Protein AF-A0A6I9ND45-F1 (afdb_monomer_lite)

Radius of gyration: 37.8 Å; chains: 1; bounding box: 108×80×103 Å

Organism: NCBI:txid8208

Structure (mmCIF, N/CA/C/O backbone):
data_AF-A0A6I9ND45-F1
#
_entry.id   AF-A0A6I9ND45-F1
#
loop_
_atom_site.group_PDB
_atom_site.id
_atom_site.type_symbol
_atom_site.label_atom_id
_atom_site.label_alt_id
_atom_site.label_comp_id
_atom_site.label_asym_id
_atom_site.label_entity_id
_atom_site.label_seq_id
_atom_site.pdbx_PDB_ins_code
_atom_site.Cartn_x
_atom_site.Cartn_y
_atom_site.Cartn_z
_atom_site.occupancy
_atom_site.B_iso_or_equiv
_atom_site.auth_seq_id
_atom_site.auth_comp_id
_atom_site.auth_asym_id
_atom_site.auth_atom_id
_atom_site.pdbx_PDB_model_num
ATOM 1 N N . PRO A 1 1 ? -70.255 -5.479 5.289 1.00 41.38 1 PRO A N 1
ATOM 2 C CA . PRO A 1 1 ? -69.367 -6.666 5.191 1.00 41.38 1 PRO A CA 1
ATOM 3 C C . PRO A 1 1 ? -67.889 -6.217 5.222 1.00 41.38 1 PRO A C 1
ATOM 5 O O . PRO A 1 1 ? -67.428 -5.642 4.249 1.00 41.38 1 PRO A O 1
ATOM 8 N N . ALA A 1 2 ? -67.182 -6.191 6.359 1.00 35.69 2 ALA A N 1
ATOM 9 C CA . ALA A 1 2 ? -66.792 -7.308 7.241 1.00 35.69 2 ALA A CA 1
ATOM 10 C C . ALA A 1 2 ? -65.892 -8.358 6.541 1.00 35.69 2 ALA A C 1
ATOM 12 O O . ALA A 1 2 ? -66.258 -8.776 5.450 1.00 35.69 2 ALA A O 1
ATOM 13 N N . ALA A 1 3 ? -64.789 -8.878 7.106 1.00 39.00 3 ALA A N 1
ATOM 14 C CA . ALA A 1 3 ? -63.914 -8.478 8.233 1.00 39.00 3 ALA A CA 1
ATOM 15 C C . ALA A 1 3 ? -62.664 -9.420 8.273 1.00 39.00 3 ALA A C 1
ATOM 17 O O . ALA A 1 3 ? -62.684 -10.432 7.584 1.00 39.00 3 ALA A O 1
ATOM 18 N N . LEU A 1 4 ? -61.683 -9.161 9.168 1.00 39.66 4 LEU A N 1
ATOM 19 C CA . LEU A 1 4 ? -60.651 -10.110 9.697 1.00 39.66 4 LEU A CA 1
ATOM 20 C C . LEU A 1 4 ? -59.492 -10.507 8.730 1.00 39.66 4 LEU A C 1
ATOM 22 O O . LEU A 1 4 ? -59.732 -10.849 7.585 1.00 39.66 4 LEU A O 1
ATOM 26 N N . ARG A 1 5 ? -58.196 -10.290 9.048 1.00 39.66 5 ARG A N 1
ATOM 27 C CA . ARG A 1 5 ? -57.259 -10.838 10.085 1.00 39.66 5 ARG A CA 1
ATOM 28 C C . ARG A 1 5 ? -56.564 -12.158 9.678 1.00 39.66 5 ARG A C 1
ATOM 30 O O . ARG A 1 5 ? -57.239 -13.154 9.467 1.00 39.66 5 ARG A O 1
ATOM 37 N N . GLY A 1 6 ? -55.225 -12.190 9.760 1.00 31.75 6 GLY A N 1
ATOM 38 C CA . GLY A 1 6 ? -54.415 -13.423 9.762 1.00 31.75 6 GLY A CA 1
ATOM 39 C C . GLY A 1 6 ? -52.896 -13.165 9.779 1.00 31.75 6 GLY A C 1
ATOM 40 O O . GLY A 1 6 ? -52.363 -12.630 8.817 1.00 31.75 6 GLY A O 1
ATOM 41 N N . ARG A 1 7 ? -52.208 -13.528 10.873 1.00 40.47 7 ARG A N 1
ATOM 42 C CA . ARG A 1 7 ? -50.735 -13.710 10.941 1.00 40.47 7 ARG A CA 1
ATOM 43 C C . ARG A 1 7 ? -50.405 -15.196 10.691 1.00 40.47 7 ARG A C 1
ATOM 45 O O . ARG A 1 7 ? -51.310 -15.999 10.900 1.00 40.47 7 ARG A O 1
ATOM 52 N N . SER A 1 8 ? -49.150 -15.532 10.345 1.00 33.44 8 SER A N 1
ATOM 53 C CA . SER A 1 8 ? -48.321 -16.589 10.992 1.00 33.44 8 SER A CA 1
ATOM 54 C C . SER A 1 8 ? -47.061 -16.985 10.187 1.00 33.44 8 SER A C 1
ATOM 56 O O . SER A 1 8 ? -47.133 -17.182 8.981 1.00 33.44 8 SER A O 1
ATOM 58 N N . GLU A 1 9 ? -45.953 -17.185 10.908 1.00 30.38 9 GLU A N 1
ATOM 59 C CA . GLU A 1 9 ? -44.722 -17.952 10.586 1.00 30.38 9 GLU A CA 1
ATOM 60 C C . GLU A 1 9 ? -44.563 -19.073 11.655 1.00 30.38 9 GLU A C 1
ATOM 62 O O . GLU A 1 9 ? -45.301 -19.010 12.649 1.00 30.38 9 GLU A O 1
ATOM 67 N N . PRO A 1 10 ? -43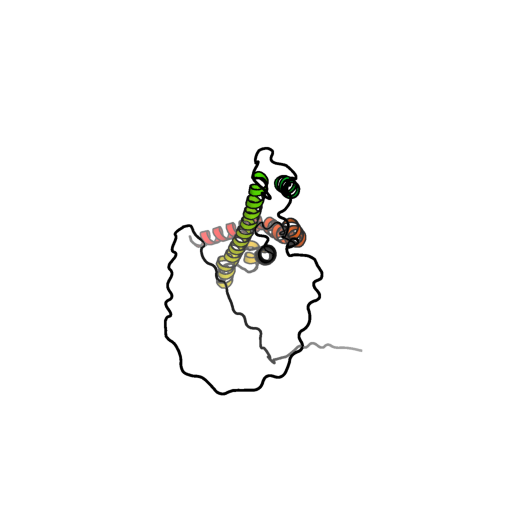.542 -19.971 11.627 1.00 60.84 10 PRO A N 1
ATOM 68 C CA . PRO A 1 10 ? -42.874 -20.694 10.526 1.00 60.84 10 PRO A CA 1
ATOM 69 C C . PRO A 1 10 ? -43.255 -22.208 10.675 1.00 60.84 10 PRO A C 1
ATOM 71 O O . PRO A 1 10 ? -44.469 -22.420 10.616 1.00 60.84 10 PRO A O 1
ATOM 74 N N . PRO A 1 11 ? -42.426 -23.258 10.979 1.00 43.53 11 PRO A N 1
ATOM 75 C CA . PRO A 1 11 ? -41.004 -23.649 10.734 1.00 43.53 11 PRO A CA 1
ATOM 76 C C . PRO A 1 11 ? -40.888 -24.698 9.570 1.00 43.53 11 PRO A C 1
ATOM 78 O O . PRO A 1 11 ? -41.880 -24.915 8.881 1.00 43.53 11 PRO A O 1
ATOM 81 N N . GLY A 1 12 ? -39.780 -25.400 9.248 1.00 29.59 12 GLY A N 1
ATOM 82 C CA . GLY A 1 12 ? -38.385 -25.428 9.741 1.00 29.59 12 GLY A CA 1
ATOM 83 C C . GLY A 1 12 ? -37.522 -26.567 9.126 1.00 29.59 12 GLY A C 1
ATOM 84 O O . GLY A 1 12 ? -38.007 -27.319 8.290 1.00 29.59 12 GLY A O 1
ATOM 85 N N . GLU A 1 13 ? -36.263 -26.653 9.587 1.00 33.06 13 GLU A N 1
ATOM 86 C CA . GLU A 1 13 ? -35.252 -27.749 9.547 1.00 33.06 13 GLU A CA 1
ATOM 87 C C . GLU A 1 13 ? -34.809 -28.481 8.241 1.00 33.06 13 GLU A C 1
ATOM 89 O O . GLU A 1 13 ? -35.540 -29.216 7.589 1.00 33.06 13 GLU A O 1
ATOM 94 N N . GLU A 1 14 ? -33.496 -28.336 7.990 1.00 30.59 14 GLU A N 1
ATOM 95 C CA . GLU A 1 14 ? -32.490 -29.330 7.555 1.00 30.59 14 GLU A CA 1
ATOM 96 C C . GLU A 1 14 ? -32.657 -30.202 6.285 1.00 30.59 14 GLU A C 1
ATOM 98 O O . GLU A 1 14 ? -33.367 -31.205 6.272 1.00 30.59 14 GLU A O 1
ATOM 103 N N . ARG A 1 15 ? -31.710 -30.034 5.337 1.00 31.14 15 ARG A N 1
ATOM 104 C CA . ARG A 1 15 ? -30.680 -31.081 5.139 1.00 31.14 15 ARG A CA 1
ATOM 105 C C . ARG A 1 15 ? -29.354 -30.573 4.558 1.00 31.14 15 ARG A C 1
ATOM 107 O O . ARG A 1 15 ? -29.305 -29.792 3.615 1.00 31.14 15 ARG A O 1
ATOM 114 N N . GLN A 1 16 ? -28.280 -31.102 5.127 1.00 32.56 16 GLN A N 1
ATOM 115 C CA . GLN A 1 16 ? -26.869 -30.855 4.840 1.00 32.56 16 GLN A CA 1
ATOM 116 C C . GLN A 1 16 ? -26.351 -31.718 3.667 1.00 32.56 16 GLN A C 1
ATOM 118 O O . GLN A 1 16 ? -26.577 -32.927 3.658 1.00 32.56 16 GLN A O 1
ATOM 123 N N . VAL A 1 17 ? -25.589 -31.128 2.735 1.00 31.61 17 VAL A N 1
ATOM 124 C CA . VAL A 1 17 ? -24.594 -31.824 1.889 1.00 31.61 17 VAL A CA 1
ATOM 125 C C . VAL A 1 17 ? -23.388 -30.898 1.724 1.00 31.61 17 VAL A C 1
ATOM 127 O O . VAL A 1 17 ? -23.549 -29.739 1.355 1.00 31.61 17 VAL A O 1
ATOM 130 N N . GLY A 1 18 ? -22.189 -31.403 2.015 1.00 29.56 18 GLY A N 1
ATOM 131 C CA . GLY A 1 18 ? -20.919 -30.706 1.791 1.00 29.56 18 GLY A CA 1
ATOM 132 C C . GLY A 1 18 ? -19.961 -31.538 0.935 1.00 29.56 18 GLY A C 1
ATOM 133 O O . GLY A 1 18 ? -20.392 -32.488 0.286 1.00 29.56 18 GLY A O 1
ATOM 134 N N . LEU A 1 19 ? -18.663 -31.220 1.043 1.00 30.73 19 LEU A N 1
ATOM 135 C CA . LEU A 1 19 ? -17.523 -31.719 0.247 1.00 30.73 19 LEU A CA 1
ATOM 136 C C . LEU A 1 19 ? -17.398 -31.034 -1.134 1.00 30.73 19 LEU A C 1
ATOM 138 O O . LEU A 1 19 ? -18.320 -31.074 -1.935 1.00 30.73 19 LEU A O 1
ATOM 142 N N . GLY A 1 20 ? -16.271 -30.416 -1.497 1.00 26.19 20 GLY A N 1
ATOM 143 C CA . GLY A 1 20 ? -15.062 -30.129 -0.718 1.00 26.19 20 GLY A CA 1
ATOM 144 C C . GLY A 1 20 ? -13.878 -29.817 -1.638 1.00 26.19 20 GLY A C 1
ATOM 145 O O . GLY A 1 20 ? -13.639 -30.558 -2.586 1.00 26.19 20 GLY A O 1
ATOM 146 N N . VAL A 1 21 ? -13.119 -28.756 -1.351 1.00 33.12 21 VAL A N 1
ATOM 147 C CA . VAL A 1 21 ? -11.831 -28.470 -2.007 1.00 33.12 21 VAL A CA 1
ATOM 148 C C . VAL A 1 21 ? -10.787 -28.246 -0.916 1.00 33.12 21 VAL A C 1
ATOM 150 O O . VAL A 1 21 ? -11.033 -27.532 0.056 1.00 33.12 21 VAL A O 1
ATOM 153 N N . ALA A 1 22 ? -9.658 -28.941 -1.030 1.00 30.39 22 ALA A N 1
ATOM 154 C CA . ALA A 1 22 ? -8.663 -29.028 0.029 1.00 30.39 22 ALA A CA 1
ATOM 155 C C . ALA A 1 22 ? -7.789 -27.768 0.115 1.00 30.39 22 ALA A C 1
ATOM 157 O O . ALA A 1 22 ? -7.272 -27.290 -0.891 1.00 30.39 22 ALA A O 1
ATOM 158 N N . ARG A 1 23 ? -7.553 -27.292 1.342 1.00 41.44 23 ARG A N 1
ATOM 159 C CA . ARG A 1 23 ? -6.466 -26.357 1.667 1.00 41.44 23 ARG A CA 1
ATOM 160 C C . ARG A 1 23 ? -5.201 -27.170 1.944 1.00 41.44 23 ARG A C 1
ATOM 162 O O . ARG A 1 23 ? -5.234 -27.981 2.867 1.00 41.44 23 ARG A O 1
ATOM 169 N N . SER A 1 24 ? -4.100 -26.938 1.227 1.00 32.09 24 SER A N 1
ATOM 170 C CA . SER A 1 24 ? -2.755 -27.262 1.733 1.00 32.09 24 SER A CA 1
ATOM 171 C C . SER A 1 24 ? -1.626 -26.638 0.906 1.00 32.09 24 SER A C 1
ATOM 173 O O . SER A 1 24 ? -1.514 -26.922 -0.283 1.00 32.09 24 SER A O 1
ATOM 175 N N . GLY A 1 25 ? -0.732 -25.922 1.595 1.00 29.38 25 GLY A N 1
ATOM 176 C CA . GLY A 1 25 ? 0.670 -25.749 1.205 1.00 29.38 25 GLY A CA 1
ATOM 177 C C . GLY A 1 25 ? 1.018 -24.515 0.356 1.00 29.38 25 GLY A C 1
ATOM 178 O O . GLY A 1 25 ? 0.288 -24.183 -0.562 1.00 29.38 25 GLY A O 1
ATOM 179 N N . GLN A 1 26 ? 2.138 -23.818 0.591 1.00 32.56 26 GLN A N 1
ATOM 180 C CA . GLN A 1 26 ? 3.080 -23.869 1.725 1.00 32.56 26 GLN A CA 1
ATOM 181 C C . GLN A 1 26 ? 3.725 -22.483 1.913 1.00 32.56 26 GLN A C 1
ATOM 183 O O . GLN A 1 26 ? 4.438 -22.028 1.025 1.00 32.56 26 GLN A O 1
ATOM 188 N N . HIS A 1 27 ? 3.592 -21.856 3.086 1.00 34.94 27 HIS A N 1
ATOM 189 C CA . HIS A 1 27 ? 4.474 -20.737 3.443 1.00 34.94 27 HIS A CA 1
ATOM 190 C C . HIS A 1 27 ? 5.864 -21.293 3.768 1.00 34.94 27 HIS A C 1
ATOM 192 O O . HIS A 1 27 ? 6.034 -21.985 4.776 1.00 34.94 27 HIS A O 1
ATOM 198 N N . ARG A 1 28 ? 6.858 -21.036 2.908 1.00 39.66 28 ARG A N 1
ATOM 199 C CA . ARG A 1 28 ? 8.261 -21.365 3.196 1.00 39.66 28 ARG A CA 1
ATOM 200 C C . ARG A 1 28 ? 9.247 -20.528 2.377 1.00 39.66 28 ARG A C 1
ATOM 202 O O . ARG A 1 28 ? 9.755 -20.977 1.356 1.00 39.66 28 ARG A O 1
ATOM 209 N N . TRP A 1 29 ? 9.655 -19.391 2.931 1.00 33.34 29 TRP A N 1
ATOM 210 C CA . TRP A 1 29 ? 11.065 -19.017 2.857 1.00 33.34 29 TRP A CA 1
ATOM 211 C C . TRP A 1 29 ? 11.535 -18.394 4.170 1.00 33.34 29 TRP A C 1
ATOM 213 O O . TRP A 1 29 ? 10.763 -17.774 4.896 1.00 33.34 29 TRP A O 1
ATOM 223 N N . SER A 1 30 ? 12.806 -18.602 4.497 1.00 37.44 30 SER A N 1
ATOM 224 C CA . SER A 1 30 ? 13.456 -18.019 5.667 1.00 37.44 30 SER A CA 1
ATOM 225 C C . SER A 1 30 ? 14.834 -17.513 5.264 1.00 37.44 30 SER A C 1
ATOM 227 O O . SER A 1 30 ? 15.587 -18.235 4.619 1.00 37.44 30 SER A O 1
ATOM 229 N N . THR A 1 31 ? 15.144 -16.288 5.683 1.00 33.31 31 THR A N 1
ATOM 230 C CA . THR A 1 31 ? 16.500 -15.768 5.915 1.00 33.31 31 THR A CA 1
ATOM 231 C C . THR A 1 31 ? 17.529 -15.990 4.796 1.00 33.31 31 THR A C 1
ATOM 233 O O . THR A 1 31 ? 18.294 -16.952 4.815 1.00 33.31 31 THR A O 1
ATOM 236 N N . ILE A 1 32 ? 17.657 -15.022 3.883 1.00 31.62 32 ILE A N 1
ATOM 237 C CA . ILE A 1 32 ? 18.880 -14.879 3.078 1.00 31.62 32 ILE A CA 1
ATOM 238 C C . ILE A 1 32 ? 19.872 -14.012 3.856 1.00 31.62 32 ILE A C 1
ATOM 240 O O . ILE A 1 32 ? 19.584 -12.869 4.205 1.00 31.62 32 ILE A O 1
ATOM 244 N N . SER A 1 33 ? 21.063 -14.545 4.122 1.00 33.16 33 SER A N 1
ATOM 245 C CA . SER A 1 33 ? 22.201 -13.764 4.608 1.00 33.16 33 SER A CA 1
ATOM 246 C C . SER A 1 33 ? 23.522 -14.294 4.050 1.00 33.16 33 SER A C 1
ATOM 248 O O . SER A 1 33 ? 23.856 -15.462 4.206 1.00 33.16 33 SER A O 1
ATOM 250 N N . SER A 1 34 ? 24.268 -13.369 3.442 1.00 33.62 34 SER A N 1
ATOM 251 C CA . SER A 1 34 ? 25.735 -13.296 3.351 1.00 33.62 34 SER A CA 1
ATOM 252 C C . SER A 1 34 ? 26.580 -14.481 2.826 1.00 33.62 34 SER A C 1
ATOM 254 O O . SER A 1 34 ? 26.897 -15.407 3.562 1.00 33.62 34 SER A O 1
ATOM 256 N N . LEU A 1 35 ? 27.142 -14.263 1.625 1.00 31.45 35 LEU A N 1
ATOM 257 C CA . LEU A 1 35 ? 28.580 -14.358 1.274 1.00 31.45 35 LEU A CA 1
ATOM 258 C C . LEU A 1 35 ? 29.376 -15.670 1.525 1.00 31.45 35 LEU A C 1
ATOM 260 O O . LEU A 1 35 ? 29.730 -15.964 2.663 1.00 31.45 35 LEU A O 1
ATOM 264 N N . SER A 1 36 ? 29.923 -16.279 0.455 1.00 30.47 36 SER A N 1
ATOM 265 C CA . SER A 1 36 ? 31.389 -16.338 0.159 1.00 30.47 36 SER A CA 1
ATOM 266 C C . SER A 1 36 ? 31.862 -17.555 -0.667 1.00 30.47 36 SER A C 1
ATOM 268 O O . SER A 1 36 ? 31.347 -18.660 -0.562 1.00 30.47 36 SER A O 1
ATOM 270 N N . VAL A 1 37 ? 32.910 -17.294 -1.456 1.00 37.00 37 VAL A N 1
ATOM 271 C CA . VAL A 1 37 ? 33.841 -18.195 -2.178 1.00 37.00 37 VAL A CA 1
ATOM 272 C C . VAL A 1 37 ? 34.313 -19.446 -1.413 1.00 37.00 37 VAL A C 1
ATOM 274 O O . VAL A 1 37 ? 34.700 -19.315 -0.257 1.00 37.00 37 VAL A O 1
ATOM 277 N N . ASP A 1 38 ? 34.454 -20.595 -2.099 1.00 31.31 38 ASP A N 1
ATOM 278 C CA . ASP A 1 38 ? 35.760 -21.136 -2.559 1.00 31.31 38 ASP A CA 1
ATOM 279 C C . ASP A 1 38 ? 35.591 -22.343 -3.533 1.00 31.31 38 ASP A C 1
ATOM 281 O O . ASP A 1 38 ? 34.487 -22.779 -3.856 1.00 31.31 38 ASP A O 1
ATOM 285 N N . SER A 1 39 ? 36.721 -22.812 -4.055 1.00 38.25 39 SER A N 1
ATOM 286 C CA . SER A 1 39 ? 37.005 -23.723 -5.160 1.00 38.25 39 SER A CA 1
ATOM 287 C C . SER A 1 39 ? 36.925 -25.211 -4.786 1.00 38.25 39 SER A C 1
ATOM 289 O O . SER A 1 39 ? 37.112 -25.585 -3.632 1.00 38.25 39 SER A O 1
ATOM 291 N N . GLY A 1 40 ? 36.792 -26.098 -5.782 1.00 30.89 40 GLY A N 1
ATOM 292 C CA . GLY A 1 40 ? 36.960 -27.540 -5.548 1.00 30.89 40 GLY A CA 1
ATOM 293 C C . GLY A 1 40 ? 36.644 -28.443 -6.739 1.00 30.89 40 GLY A C 1
ATOM 294 O O . GLY A 1 40 ? 35.602 -29.091 -6.761 1.00 30.89 40 GLY A O 1
ATOM 295 N N . VAL A 1 41 ? 37.551 -28.541 -7.717 1.00 39.88 41 VAL A N 1
ATOM 296 C CA . VAL A 1 41 ? 37.498 -29.631 -8.709 1.00 39.88 41 VAL A CA 1
ATOM 297 C C . VAL A 1 41 ? 37.993 -30.918 -8.053 1.00 39.88 41 VAL A C 1
ATOM 299 O O . VAL A 1 41 ? 39.159 -31.013 -7.675 1.00 39.88 41 VAL A O 1
ATOM 302 N N . VAL A 1 42 ? 37.123 -31.924 -7.985 1.00 37.00 42 VAL A N 1
ATOM 303 C CA . VAL A 1 42 ? 37.496 -33.318 -7.723 1.00 37.00 42 VAL A CA 1
ATOM 304 C C . VAL A 1 42 ? 37.019 -34.178 -8.885 1.00 37.00 42 VAL A C 1
ATOM 306 O O . VAL A 1 42 ? 35.846 -34.160 -9.246 1.00 37.00 42 VAL A O 1
ATOM 309 N N . GLY A 1 43 ? 37.948 -34.901 -9.502 1.00 32.34 43 GLY A N 1
ATOM 310 C CA . GLY A 1 43 ? 37.647 -35.881 -10.536 1.00 32.34 43 GLY A CA 1
ATOM 311 C C . GLY A 1 43 ? 37.911 -37.283 -10.013 1.00 32.34 43 GLY A C 1
ATOM 312 O O . GLY A 1 43 ? 38.986 -37.529 -9.475 1.00 32.34 43 GLY A O 1
ATOM 313 N N . LEU A 1 44 ? 36.956 -38.186 -10.215 1.00 29.77 44 LEU A N 1
ATOM 314 C CA . LEU A 1 44 ? 37.143 -39.634 -10.237 1.00 29.77 44 LEU A CA 1
ATOM 315 C C . LEU A 1 44 ? 36.088 -40.221 -11.179 1.00 29.77 44 LEU A C 1
ATOM 317 O O . LEU A 1 44 ? 34.917 -39.874 -11.064 1.00 29.77 44 LEU A O 1
ATOM 321 N N . SER A 1 45 ? 36.515 -41.103 -12.079 1.00 32.44 45 SER A N 1
ATOM 322 C CA . SER A 1 45 ? 35.847 -42.383 -12.335 1.00 32.44 45 SER A CA 1
ATOM 323 C C . SER A 1 45 ? 36.777 -43.273 -13.152 1.00 32.44 45 SER A C 1
ATOM 325 O O . SER A 1 45 ? 37.437 -42.820 -14.088 1.00 32.44 45 SER A O 1
ATOM 327 N N . ASP A 1 46 ? 36.842 -44.525 -12.729 1.00 32.56 46 ASP A N 1
ATOM 328 C CA . ASP A 1 46 ? 37.733 -45.585 -13.182 1.00 32.56 46 ASP A CA 1
ATOM 329 C C . ASP A 1 46 ? 36.857 -46.709 -13.732 1.00 32.56 46 ASP A C 1
ATOM 331 O O . ASP A 1 46 ? 36.013 -47.208 -12.994 1.00 32.56 46 ASP A O 1
ATOM 335 N N . GLU A 1 47 ? 37.028 -47.084 -15.002 1.00 32.69 47 GLU A N 1
ATOM 336 C CA . GLU A 1 47 ? 36.445 -48.307 -15.564 1.00 32.69 47 GLU A CA 1
ATOM 337 C C . GLU A 1 47 ? 37.424 -48.932 -16.571 1.00 32.69 47 GLU A C 1
ATOM 339 O O . GLU A 1 47 ? 37.737 -48.365 -17.622 1.00 32.69 47 GLU A O 1
ATOM 344 N N . ARG A 1 48 ? 37.911 -50.130 -16.234 1.00 36.09 48 ARG A N 1
ATOM 345 C CA . ARG A 1 48 ? 38.708 -51.019 -17.085 1.00 36.09 48 ARG 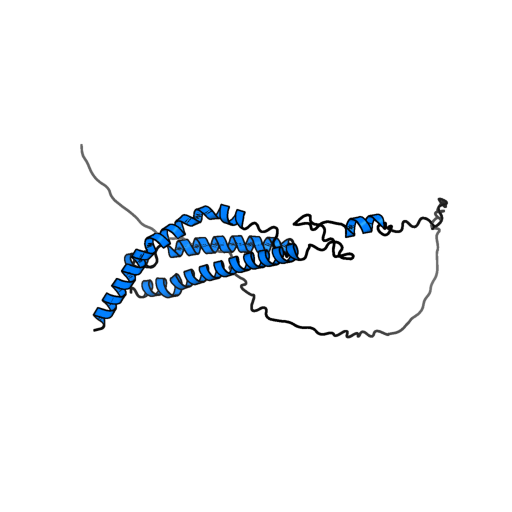A CA 1
ATOM 346 C C . ARG A 1 48 ? 38.231 -52.445 -16.831 1.00 36.09 48 ARG A C 1
ATOM 348 O O . ARG A 1 48 ? 38.426 -52.936 -15.730 1.00 36.09 48 ARG A O 1
ATOM 355 N N . GLU A 1 49 ? 37.719 -53.119 -17.856 1.00 33.12 49 GLU A N 1
ATOM 356 C CA . GLU A 1 49 ? 37.673 -54.587 -17.925 1.00 33.12 49 GLU A CA 1
ATOM 357 C C . GLU A 1 49 ? 37.582 -55.057 -19.394 1.00 33.12 49 GLU A C 1
ATOM 359 O O . GLU A 1 49 ? 37.489 -54.230 -20.304 1.00 33.12 49 GLU A O 1
ATOM 364 N N . GLU A 1 50 ? 37.787 -56.356 -19.630 1.00 33.75 50 GLU A N 1
ATOM 365 C CA . GLU A 1 50 ? 38.586 -56.844 -20.772 1.00 33.75 50 GLU A CA 1
ATOM 366 C C . GLU A 1 50 ? 37.812 -57.536 -21.927 1.00 33.75 50 GLU A C 1
ATOM 368 O O . GLU A 1 50 ? 36.586 -57.506 -22.020 1.00 33.75 50 GLU A O 1
ATOM 373 N N . GLU A 1 51 ? 38.572 -58.083 -22.884 1.00 31.72 51 GLU A N 1
ATOM 374 C CA . GLU A 1 51 ? 38.156 -58.452 -24.243 1.00 31.72 51 GLU A CA 1
ATOM 375 C C . GLU A 1 51 ? 37.558 -59.870 -24.433 1.00 31.72 51 GLU A C 1
ATOM 377 O O . GLU A 1 51 ? 37.902 -60.817 -23.735 1.00 31.72 51 GLU A O 1
ATOM 382 N N . MET A 1 52 ? 36.821 -60.003 -25.552 1.00 31.75 52 MET A N 1
ATOM 383 C CA . MET A 1 52 ? 36.878 -61.112 -26.534 1.00 31.75 52 MET A CA 1
ATOM 384 C C . MET A 1 52 ? 36.364 -62.523 -26.169 1.00 31.75 52 MET A C 1
ATOM 386 O O . MET A 1 52 ? 36.980 -63.242 -25.394 1.00 31.75 52 MET A O 1
ATOM 390 N N . ASP A 1 53 ? 35.400 -63.019 -26.972 1.00 29.14 53 ASP A N 1
ATOM 391 C CA . ASP A 1 53 ? 35.597 -64.322 -27.640 1.00 29.14 53 ASP A CA 1
ATOM 392 C C . ASP A 1 53 ? 34.876 -64.495 -29.010 1.00 29.14 53 ASP A C 1
ATOM 394 O O . ASP A 1 53 ? 33.689 -64.219 -29.168 1.00 29.14 53 ASP A O 1
ATOM 398 N N . SER A 1 54 ? 35.656 -64.980 -29.983 1.00 30.39 54 SER A N 1
ATOM 399 C CA . SER A 1 54 ? 35.370 -65.821 -31.170 1.00 30.39 54 SER A CA 1
ATOM 400 C C . SER A 1 54 ? 34.152 -65.647 -32.121 1.00 30.39 54 SER A C 1
ATOM 402 O O . SER A 1 54 ? 33.008 -66.002 -31.846 1.00 30.39 54 SER A O 1
ATOM 404 N N . GLU A 1 55 ? 34.492 -65.322 -33.379 1.00 29.66 55 GLU A N 1
ATOM 405 C CA . GLU A 1 55 ? 33.766 -65.580 -34.649 1.00 29.66 55 GLU A CA 1
ATOM 406 C C . GLU A 1 55 ? 33.994 -67.048 -35.159 1.00 29.66 55 GLU A C 1
ATOM 408 O O . GLU A 1 55 ? 34.628 -67.819 -34.435 1.00 29.66 55 GLU A O 1
ATOM 413 N N . PRO A 1 56 ? 33.642 -67.503 -36.403 1.00 44.53 56 PRO A N 1
ATOM 414 C CA . PRO A 1 56 ? 32.753 -66.977 -37.470 1.00 44.53 56 PRO A CA 1
ATOM 415 C C . PRO A 1 56 ? 31.791 -68.032 -38.112 1.00 44.53 56 PRO A C 1
ATOM 417 O O . PRO A 1 56 ? 32.008 -69.236 -37.974 1.00 44.53 56 PRO A O 1
ATOM 420 N N . ARG A 1 57 ? 30.848 -67.616 -38.999 1.00 29.28 57 ARG A N 1
ATOM 421 C CA . ARG A 1 57 ? 30.524 -68.351 -40.272 1.00 29.28 57 ARG A CA 1
ATOM 422 C C . ARG A 1 57 ? 29.600 -67.636 -41.299 1.00 29.28 57 ARG A C 1
ATOM 424 O O . ARG A 1 57 ? 28.398 -67.844 -41.355 1.00 29.28 57 ARG A O 1
ATOM 431 N N . ARG A 1 58 ? 30.249 -66.920 -42.230 1.00 29.05 58 ARG A N 1
ATOM 432 C CA . ARG A 1 58 ? 30.058 -66.895 -43.710 1.00 29.05 58 ARG A CA 1
ATOM 433 C C . ARG A 1 58 ? 28.658 -66.772 -44.385 1.00 29.05 58 ARG A C 1
ATOM 435 O O . ARG A 1 58 ? 27.942 -67.752 -44.532 1.00 29.05 58 ARG A O 1
ATOM 442 N N . TYR A 1 59 ? 28.565 -65.675 -45.165 1.00 24.61 59 TYR A N 1
ATOM 443 C CA . TYR A 1 59 ? 28.069 -65.571 -46.569 1.00 24.61 59 TYR A CA 1
ATOM 444 C C . TYR A 1 59 ? 26.545 -65.388 -46.777 1.00 24.61 59 TYR A C 1
ATOM 446 O O . TYR A 1 59 ? 25.754 -66.254 -46.438 1.00 24.61 59 TYR A O 1
ATOM 454 N N . ARG A 1 60 ? 26.062 -64.305 -47.414 1.00 28.03 60 ARG A N 1
ATOM 455 C CA . ARG A 1 60 ? 26.306 -63.957 -48.835 1.00 28.03 60 ARG A CA 1
ATOM 456 C C . ARG A 1 60 ? 25.997 -62.473 -49.127 1.00 28.03 60 ARG A C 1
ATOM 458 O O . ARG A 1 60 ? 24.943 -61.981 -48.747 1.00 28.03 60 ARG A O 1
ATOM 465 N N . ARG A 1 61 ? 26.882 -61.764 -49.847 1.00 32.12 61 ARG A N 1
ATOM 466 C CA . ARG A 1 61 ? 26.619 -60.395 -50.352 1.00 32.12 61 ARG A CA 1
ATOM 467 C C . ARG A 1 61 ? 25.681 -60.422 -51.564 1.00 32.12 61 ARG A C 1
ATOM 469 O O . ARG A 1 61 ? 25.934 -61.180 -52.499 1.00 32.12 61 ARG A O 1
ATOM 476 N N . THR A 1 62 ? 24.747 -59.472 -51.629 1.00 29.77 62 THR A N 1
ATOM 477 C CA . THR A 1 62 ? 24.081 -59.064 -52.881 1.00 29.77 62 THR A CA 1
ATOM 478 C C . THR A 1 62 ? 23.954 -57.541 -52.970 1.00 29.77 62 THR A C 1
ATOM 480 O O . THR A 1 62 ? 23.001 -56.951 -52.483 1.00 29.77 62 THR A O 1
ATOM 483 N N . ARG A 1 63 ? 24.952 -56.930 -53.624 1.00 36.25 63 ARG A N 1
ATOM 484 C CA . ARG A 1 63 ? 24.806 -55.832 -54.599 1.00 36.25 63 ARG A CA 1
ATOM 485 C C . ARG A 1 63 ? 23.775 -54.730 -54.266 1.00 36.25 63 ARG A C 1
ATOM 487 O O . ARG A 1 63 ? 22.733 -54.646 -54.909 1.00 36.25 63 ARG A O 1
ATOM 494 N N . GLY A 1 64 ? 24.131 -53.829 -53.350 1.00 31.64 64 GLY A N 1
ATOM 495 C CA . GLY A 1 64 ? 23.603 -52.457 -53.367 1.00 31.64 64 GLY A CA 1
ATOM 496 C C . GLY A 1 64 ? 24.275 -51.662 -54.492 1.00 31.64 64 GLY A C 1
ATOM 497 O O . GLY A 1 64 ? 25.467 -51.853 -54.734 1.00 31.64 64 GLY A O 1
ATOM 498 N N . ALA A 1 65 ? 23.517 -50.837 -55.215 1.00 38.41 65 ALA A N 1
ATOM 499 C CA . ALA A 1 65 ? 24.046 -50.068 -56.339 1.00 38.41 65 ALA A CA 1
ATOM 500 C C . ALA A 1 65 ? 25.003 -48.963 -55.866 1.00 38.41 65 ALA A C 1
ATOM 502 O O . ALA A 1 65 ? 24.720 -48.250 -54.903 1.00 38.41 65 ALA A O 1
ATOM 503 N N . GLU A 1 66 ? 26.116 -48.811 -56.576 1.00 36.84 66 GLU A N 1
ATOM 504 C CA . GLU A 1 66 ? 27.026 -47.684 -56.421 1.00 36.84 66 GLU A CA 1
ATOM 505 C C . GLU A 1 66 ? 26.336 -46.431 -56.971 1.00 36.84 66 GLU A C 1
ATOM 507 O O . GLU A 1 66 ? 26.179 -46.269 -58.180 1.00 36.84 66 GLU A O 1
ATOM 512 N N . VAL A 1 67 ? 25.845 -45.572 -56.073 1.00 45.72 67 VAL A N 1
ATOM 513 C CA . VAL A 1 67 ? 25.327 -44.257 -56.457 1.00 45.72 67 VAL A CA 1
ATOM 514 C C . VAL A 1 67 ? 26.529 -43.365 -56.721 1.00 45.72 67 VAL A C 1
ATOM 516 O O . VAL A 1 67 ? 27.097 -42.781 -55.794 1.00 45.72 67 VAL A O 1
ATOM 519 N N . GLU A 1 68 ? 26.909 -43.297 -57.994 1.00 47.97 68 GLU A N 1
ATOM 520 C CA . GLU A 1 68 ? 27.893 -42.360 -58.519 1.00 47.97 68 GLU A CA 1
ATOM 521 C C . GLU A 1 68 ? 27.472 -40.937 -58.126 1.00 47.97 68 GLU A C 1
ATOM 523 O O . GLU A 1 68 ? 26.530 -40.354 -58.668 1.00 47.97 68 GLU A O 1
ATOM 528 N N . ARG A 1 69 ? 28.142 -40.385 -57.109 1.00 49.22 69 ARG A N 1
ATOM 529 C CA . ARG A 1 69 ? 27.994 -38.975 -56.757 1.00 49.22 69 ARG A CA 1
ATOM 530 C C . ARG A 1 69 ? 28.667 -38.180 -57.859 1.00 49.22 69 ARG A C 1
ATOM 532 O O . ARG A 1 69 ? 29.883 -38.025 -57.834 1.00 49.22 69 ARG A O 1
ATOM 539 N N . VAL A 1 70 ? 27.863 -37.688 -58.799 1.00 43.94 70 VAL A N 1
ATOM 540 C CA . VAL A 1 70 ? 28.306 -36.726 -59.808 1.00 43.94 70 VAL A CA 1
ATOM 541 C C . VAL A 1 70 ? 28.984 -35.569 -59.083 1.00 43.94 70 VAL A C 1
ATOM 543 O O . VAL A 1 70 ? 28.338 -34.828 -58.334 1.00 43.94 70 VAL A O 1
ATOM 546 N N . ASP A 1 71 ? 30.294 -35.456 -59.292 1.00 46.66 71 ASP A N 1
ATOM 547 C CA . ASP A 1 71 ? 31.126 -34.393 -58.749 1.00 46.66 71 ASP A CA 1
ATOM 548 C C . ASP A 1 71 ? 30.665 -33.062 -59.349 1.00 46.66 71 ASP A C 1
ATOM 550 O O . ASP A 1 71 ? 31.047 -32.658 -60.449 1.00 46.66 71 ASP A O 1
ATOM 554 N N . SER A 1 72 ? 29.761 -32.398 -58.630 1.00 55.50 72 SER A N 1
ATOM 555 C CA . SER A 1 72 ? 29.383 -31.012 -58.880 1.00 55.50 72 SER A CA 1
ATOM 556 C C . SER A 1 72 ? 30.582 -30.145 -58.516 1.00 55.50 72 SER A C 1
ATOM 558 O O . SER A 1 72 ? 30.622 -29.623 -57.405 1.00 55.50 72 SER A O 1
ATOM 560 N N . GLY A 1 73 ? 31.547 -30.062 -59.442 1.00 52.31 73 GLY A N 1
ATOM 561 C CA . GLY A 1 73 ? 32.927 -29.597 -59.267 1.00 52.31 73 GLY A CA 1
ATOM 562 C C . GLY A 1 73 ? 33.092 -28.262 -58.540 1.00 52.31 73 GLY A C 1
ATOM 563 O O . GLY A 1 73 ? 33.387 -27.227 -59.134 1.00 52.31 73 GLY A O 1
ATOM 564 N N . ILE A 1 74 ? 32.931 -28.313 -57.223 1.00 51.44 74 ILE A N 1
ATOM 565 C CA . ILE A 1 74 ? 33.090 -27.236 -56.259 1.00 51.44 74 ILE A CA 1
ATOM 566 C C . ILE A 1 74 ? 33.911 -27.856 -55.133 1.00 51.44 74 ILE A C 1
ATOM 568 O O . ILE A 1 74 ? 33.379 -28.459 -54.201 1.00 51.44 74 ILE A O 1
ATOM 572 N N . GLY A 1 75 ? 35.235 -27.743 -55.251 1.00 47.16 75 GLY A N 1
ATOM 573 C CA . GLY A 1 75 ? 36.153 -28.252 -54.236 1.00 47.16 75 GLY A CA 1
ATOM 574 C C . GLY A 1 75 ? 35.893 -27.636 -52.849 1.00 47.16 75 GLY A C 1
ATOM 575 O O . GLY A 1 75 ? 35.232 -26.598 -52.735 1.00 47.16 75 GLY A O 1
ATOM 576 N N . PRO A 1 76 ? 36.465 -28.208 -51.773 1.00 47.91 76 PRO A N 1
ATOM 577 C CA . PRO A 1 76 ? 36.145 -27.862 -50.377 1.00 47.91 76 PRO A CA 1
ATOM 578 C C . PRO A 1 76 ? 36.485 -26.417 -49.934 1.00 47.91 76 PRO A C 1
ATOM 580 O O . PRO A 1 76 ? 36.282 -26.057 -48.772 1.00 47.91 76 PRO A O 1
ATOM 583 N N . GLY A 1 77 ? 36.952 -25.557 -50.846 1.00 46.09 77 GLY A N 1
ATOM 584 C CA . GLY A 1 77 ? 37.300 -24.152 -50.605 1.00 46.09 77 GLY A CA 1
ATOM 585 C C . GLY A 1 77 ? 36.121 -23.219 -50.298 1.00 46.09 77 GLY A C 1
ATOM 586 O O . GLY A 1 77 ? 36.352 -22.087 -49.883 1.00 46.09 77 GLY A O 1
ATOM 587 N N . LEU A 1 78 ? 34.870 -23.671 -50.459 1.00 47.84 78 LEU A N 1
ATOM 588 C CA . LEU A 1 78 ? 33.661 -22.909 -50.107 1.00 47.84 78 LEU A CA 1
ATOM 589 C C . LEU A 1 78 ? 32.891 -23.518 -48.929 1.00 47.84 78 LEU A C 1
ATOM 591 O O . LEU A 1 78 ? 31.662 -23.449 -48.866 1.00 47.84 78 LEU A O 1
ATOM 595 N N . SER A 1 79 ? 33.627 -24.033 -47.941 1.00 45.88 79 SER A N 1
ATOM 596 C CA . SER A 1 79 ? 33.115 -24.104 -46.573 1.00 45.88 79 SER A CA 1
ATOM 597 C C . SER A 1 79 ? 32.560 -22.728 -46.197 1.00 45.88 79 SER A C 1
ATOM 599 O O . SER A 1 79 ? 33.325 -21.782 -45.988 1.00 45.88 79 SER A O 1
ATOM 601 N N . ARG A 1 80 ? 31.226 -22.600 -46.131 1.00 50.12 80 ARG A N 1
ATOM 602 C CA . ARG A 1 80 ? 30.546 -21.415 -45.595 1.00 50.12 80 ARG A CA 1
ATOM 603 C C . ARG A 1 80 ? 30.792 -21.369 -44.092 1.00 50.12 80 ARG A C 1
ATOM 605 O O . ARG A 1 80 ? 29.921 -21.671 -43.284 1.00 50.12 80 ARG A O 1
ATOM 612 N N . THR A 1 81 ? 32.013 -20.982 -43.737 1.00 52.75 81 THR A N 1
ATOM 613 C CA . THR A 1 81 ? 32.334 -20.477 -42.415 1.00 52.75 81 THR A CA 1
ATOM 614 C C . THR A 1 81 ? 31.298 -19.411 -42.097 1.00 52.75 81 THR A C 1
ATOM 616 O O . THR A 1 81 ? 31.070 -18.490 -42.890 1.00 52.75 81 THR A O 1
ATOM 619 N N . TRP A 1 82 ? 30.627 -19.564 -40.957 1.00 50.72 82 TRP A N 1
ATOM 620 C CA . TRP A 1 82 ? 29.807 -18.505 -40.393 1.00 50.72 82 TRP A CA 1
ATOM 621 C C . TRP A 1 82 ? 30.748 -17.323 -40.200 1.00 50.72 82 TRP A C 1
ATOM 623 O O . TRP A 1 82 ? 31.624 -17.354 -39.332 1.00 50.72 82 TRP A O 1
ATOM 633 N N . LYS A 1 83 ? 30.678 -16.349 -41.117 1.00 58.69 83 LYS A N 1
ATOM 634 C CA . LYS A 1 83 ? 31.674 -15.284 -41.176 1.00 58.69 83 LYS A CA 1
ATOM 635 C C . LYS A 1 83 ? 31.631 -14.568 -39.836 1.00 58.69 83 LYS A C 1
ATOM 637 O O . LYS A 1 83 ? 30.590 -14.024 -39.473 1.00 58.69 83 LYS A O 1
ATOM 642 N N . ARG A 1 84 ? 32.767 -14.561 -39.122 1.00 59.12 84 ARG A N 1
ATOM 643 C CA . ARG A 1 84 ? 32.982 -13.668 -37.975 1.00 59.12 84 ARG A CA 1
ATOM 644 C C . ARG A 1 84 ? 32.411 -12.293 -38.352 1.00 59.12 84 ARG A C 1
ATOM 646 O O . ARG A 1 84 ? 32.748 -11.834 -39.450 1.00 59.12 84 ARG A O 1
ATOM 653 N N . PRO A 1 85 ? 31.604 -11.646 -37.487 1.00 60.09 85 PRO A N 1
ATOM 654 C CA . PRO A 1 85 ? 31.098 -10.305 -37.752 1.00 60.09 85 PRO A CA 1
ATOM 655 C C . PRO A 1 85 ? 32.243 -9.423 -38.244 1.00 60.09 85 PRO A C 1
ATOM 657 O O . PRO A 1 85 ? 33.314 -9.418 -37.621 1.00 60.09 85 PRO A O 1
ATOM 660 N N . SER A 1 86 ? 32.050 -8.775 -39.398 1.00 76.12 86 SER A N 1
ATOM 661 C CA . SER A 1 86 ? 33.070 -7.933 -40.028 1.00 76.12 86 SER A CA 1
ATOM 662 C C . SER A 1 86 ? 33.583 -6.886 -39.040 1.00 76.12 86 SER A C 1
ATOM 664 O O . SER A 1 86 ? 32.894 -6.535 -38.088 1.00 76.12 86 SER A O 1
ATOM 666 N N . ALA A 1 87 ? 34.777 -6.333 -39.264 1.00 72.25 87 ALA A N 1
ATOM 667 C CA . ALA A 1 87 ? 35.288 -5.268 -38.394 1.00 72.25 87 ALA A CA 1
ATOM 668 C C . ALA A 1 87 ? 34.292 -4.090 -38.283 1.00 72.25 87 ALA A C 1
ATOM 670 O O . ALA A 1 87 ? 34.102 -3.550 -37.198 1.00 72.25 87 ALA A O 1
ATOM 671 N N . SER A 1 88 ? 33.565 -3.779 -39.365 1.00 71.38 88 SER A N 1
ATOM 672 C CA . SER A 1 88 ? 32.424 -2.853 -39.357 1.00 71.38 88 SER A CA 1
ATOM 673 C C . SER A 1 88 ? 31.249 -3.335 -38.492 1.00 71.38 88 SER A C 1
ATOM 675 O O . SER A 1 88 ? 30.758 -2.560 -37.673 1.00 71.38 88 SER A O 1
ATOM 677 N N . LEU A 1 89 ? 30.861 -4.616 -38.588 1.00 68.62 89 LEU A N 1
ATOM 678 C CA . LEU A 1 89 ? 29.857 -5.256 -37.724 1.00 68.62 89 LEU A CA 1
ATOM 679 C C . LEU A 1 89 ? 30.324 -5.497 -36.272 1.00 68.62 89 LEU A C 1
ATOM 681 O O . LEU A 1 89 ? 29.548 -5.980 -35.462 1.00 68.62 89 LEU A O 1
ATOM 685 N N . ARG A 1 90 ? 31.553 -5.131 -35.902 1.00 68.12 90 ARG A N 1
ATOM 686 C CA . ARG A 1 90 ? 31.980 -5.031 -34.493 1.00 68.12 90 ARG A CA 1
ATOM 687 C C . ARG A 1 90 ? 32.087 -3.579 -34.039 1.00 68.12 90 ARG A C 1
ATOM 689 O O . ARG A 1 90 ? 31.752 -3.267 -32.903 1.00 68.12 90 ARG A O 1
ATOM 696 N N . ALA A 1 91 ? 32.489 -2.685 -34.942 1.00 65.94 91 ALA A N 1
ATOM 697 C CA . ALA A 1 91 ? 32.589 -1.256 -34.678 1.00 65.94 91 ALA A CA 1
ATOM 698 C C . ALA A 1 91 ? 31.225 -0.594 -34.417 1.00 65.94 91 ALA A C 1
ATOM 700 O O . ALA A 1 91 ? 31.148 0.222 -33.509 1.00 65.94 91 ALA A O 1
ATOM 701 N N . TRP A 1 92 ? 30.159 -0.942 -35.152 1.00 66.19 92 TRP A N 1
ATOM 702 C CA . TRP A 1 92 ? 28.806 -0.420 -34.867 1.00 66.19 92 TRP A CA 1
ATOM 703 C C . TRP A 1 92 ? 28.249 -0.926 -33.520 1.00 66.19 92 TRP A C 1
ATOM 705 O O . TRP A 1 92 ? 27.622 -0.162 -32.793 1.00 66.19 92 TRP A O 1
ATOM 715 N N . GLU A 1 93 ? 28.520 -2.188 -33.171 1.00 63.69 93 GLU A N 1
ATOM 716 C CA . GLU A 1 93 ? 28.017 -2.880 -31.978 1.00 63.69 93 GLU A CA 1
ATOM 717 C C . GLU A 1 93 ? 28.641 -2.280 -30.712 1.00 63.69 93 GLU A C 1
ATOM 719 O O . GLU A 1 93 ? 27.943 -1.891 -29.779 1.00 63.69 93 GLU A O 1
ATOM 724 N N . ALA A 1 94 ? 29.964 -2.077 -30.746 1.00 63.19 94 ALA A N 1
ATOM 725 C CA . ALA A 1 94 ? 30.728 -1.345 -29.734 1.00 63.19 94 ALA A CA 1
ATOM 726 C C . ALA A 1 94 ? 30.410 0.166 -29.690 1.00 63.19 94 ALA A C 1
ATOM 728 O O . ALA A 1 94 ? 30.948 0.889 -28.857 1.00 63.19 94 ALA A O 1
ATOM 729 N N . GLN A 1 95 ? 29.561 0.654 -30.598 1.00 67.00 95 GLN A N 1
ATOM 730 C CA . GLN A 1 95 ? 29.085 2.033 -30.676 1.00 67.00 95 GLN A CA 1
ATOM 731 C C . GLN A 1 95 ? 27.564 2.134 -30.461 1.00 67.00 95 GLN A C 1
ATOM 733 O O . GLN A 1 95 ? 26.974 3.165 -30.798 1.00 67.00 95 GLN A O 1
ATOM 738 N N . ARG A 1 96 ? 26.894 1.105 -29.928 1.00 72.88 96 ARG A N 1
ATOM 739 C CA . ARG A 1 96 ? 25.482 1.220 -29.531 1.00 72.88 96 ARG A CA 1
ATOM 740 C C . ARG A 1 96 ? 25.355 2.220 -28.363 1.00 72.88 96 ARG A C 1
ATOM 742 O O . ARG A 1 96 ? 26.112 2.105 -27.402 1.00 72.88 96 ARG A O 1
ATOM 749 N N . PRO A 1 97 ? 24.456 3.222 -28.431 1.00 81.81 97 PRO A N 1
ATOM 750 C CA . PRO A 1 97 ? 24.162 4.080 -27.283 1.00 81.81 97 PRO A CA 1
ATOM 751 C C . PRO A 1 97 ? 23.520 3.290 -26.136 1.00 81.81 97 PRO A C 1
ATOM 753 O O . PRO A 1 97 ? 22.964 2.215 -26.363 1.00 81.81 97 PRO A O 1
ATOM 756 N N . CYS A 1 98 ? 23.540 3.850 -24.925 1.00 86.12 98 CYS A N 1
ATOM 757 C CA . CYS A 1 98 ? 22.812 3.293 -23.785 1.00 86.12 98 CYS A CA 1
ATOM 758 C C . CYS A 1 98 ? 21.307 3.167 -24.117 1.00 86.12 98 CYS A C 1
ATOM 760 O O . CYS A 1 98 ? 20.736 4.154 -24.594 1.00 86.12 98 CYS A O 1
ATOM 762 N N . PRO A 1 99 ? 20.655 2.012 -23.865 1.00 85.75 99 PRO A N 1
ATOM 763 C CA . PRO A 1 99 ? 19.253 1.794 -24.236 1.00 85.75 99 PRO A CA 1
ATOM 764 C C . PRO A 1 99 ? 18.287 2.763 -23.541 1.00 85.75 99 PRO A C 1
ATOM 766 O O . PRO A 1 99 ? 17.333 3.210 -24.168 1.00 85.75 99 PRO A O 1
ATOM 769 N N . ASP A 1 100 ? 18.569 3.143 -22.292 1.00 88.44 100 ASP A N 1
ATOM 770 C CA . ASP A 1 100 ? 17.637 3.926 -21.471 1.00 88.44 100 ASP A CA 1
ATOM 771 C C . ASP A 1 100 ? 17.754 5.443 -21.700 1.00 88.44 100 ASP A C 1
ATOM 773 O O . ASP A 1 100 ? 16.763 6.164 -21.622 1.00 88.44 100 ASP A O 1
ATOM 777 N N . CYS A 1 101 ? 18.963 5.959 -21.963 1.00 89.88 101 CYS A N 1
ATOM 778 C CA . CYS A 1 101 ? 19.199 7.406 -22.097 1.00 89.88 101 CYS A CA 1
ATOM 779 C C . CYS A 1 101 ? 19.711 7.860 -23.471 1.00 89.88 101 CYS A C 1
ATOM 781 O O . CYS A 1 101 ? 19.902 9.058 -23.676 1.00 89.88 101 CYS A O 1
ATOM 783 N N . GLY A 1 102 ? 19.979 6.943 -24.407 1.00 84.19 102 GLY A N 1
ATOM 784 C CA . GLY A 1 102 ? 20.444 7.263 -25.763 1.00 84.19 102 GLY A CA 1
ATOM 785 C C . GLY A 1 102 ? 21.834 7.912 -25.853 1.00 84.19 102 GLY A C 1
ATOM 786 O O . GLY A 1 102 ? 22.293 8.230 -26.953 1.00 84.19 102 GLY A O 1
ATOM 787 N N . LEU A 1 103 ? 22.526 8.109 -24.727 1.00 82.19 103 LEU A N 1
ATOM 788 C CA . LEU A 1 103 ? 23.862 8.698 -24.681 1.00 82.19 103 LEU A CA 1
ATOM 789 C C . LEU A 1 103 ? 24.939 7.672 -25.053 1.00 82.19 103 LEU A C 1
ATOM 791 O O . LEU A 1 103 ? 24.813 6.470 -24.812 1.00 82.19 103 LEU A O 1
ATOM 795 N N . ARG A 1 104 ? 26.023 8.176 -25.647 1.00 69.69 104 ARG A N 1
ATOM 796 C CA . ARG A 1 104 ? 27.235 7.423 -25.981 1.00 69.69 104 ARG A CA 1
ATOM 797 C C . ARG A 1 104 ? 28.332 7.848 -25.011 1.00 69.69 104 ARG A C 1
ATOM 799 O O . ARG A 1 104 ? 28.810 8.978 -25.108 1.00 69.69 104 ARG A O 1
ATOM 806 N N . ASP A 1 105 ? 28.741 6.964 -24.107 1.00 61.91 105 ASP A N 1
ATOM 807 C CA . ASP A 1 105 ? 29.834 7.258 -23.176 1.00 61.91 105 ASP A CA 1
ATOM 808 C C . ASP A 1 105 ? 31.168 7.331 -23.930 1.00 61.91 105 ASP A C 1
ATOM 810 O O . ASP A 1 105 ? 31.797 6.318 -24.235 1.00 61.91 105 ASP A O 1
ATOM 814 N N . GLY A 1 106 ? 31.635 8.550 -24.211 1.00 55.66 106 GLY A N 1
ATOM 815 C CA . GLY A 1 106 ? 32.867 8.805 -24.972 1.00 55.66 106 GLY A CA 1
ATOM 816 C C . GLY A 1 106 ? 34.174 8.342 -24.307 1.00 55.66 106 GLY A C 1
ATOM 817 O O . GLY A 1 106 ? 35.246 8.594 -24.852 1.00 55.66 106 GLY A O 1
ATOM 818 N N . ALA A 1 107 ? 34.103 7.691 -23.140 1.00 54.03 107 ALA A N 1
ATOM 819 C CA . ALA A 1 107 ? 35.243 7.332 -22.297 1.00 54.03 107 ALA A CA 1
ATOM 820 C C . ALA A 1 107 ? 35.563 5.821 -22.235 1.00 54.03 107 ALA A C 1
ATOM 822 O O . ALA A 1 107 ? 36.660 5.465 -21.813 1.00 54.03 107 ALA A O 1
ATOM 823 N N . SER A 1 108 ? 34.662 4.921 -22.659 1.00 51.88 108 SER A N 1
ATOM 824 C CA . SER A 1 108 ? 34.881 3.462 -22.585 1.00 51.88 108 SER A CA 1
ATOM 825 C C . SER A 1 108 ? 35.073 2.829 -23.963 1.00 51.88 108 SER A C 1
ATOM 827 O O . SER A 1 108 ? 34.115 2.510 -24.658 1.00 51.88 108 SER A O 1
ATOM 829 N N . LYS A 1 109 ? 36.332 2.587 -24.348 1.00 51.34 109 LYS A N 1
ATOM 830 C CA . LYS A 1 109 ? 36.697 2.013 -25.660 1.00 51.34 109 LYS A CA 1
ATOM 831 C C . LYS A 1 109 ? 36.423 0.508 -25.832 1.00 51.34 109 LYS A C 1
ATOM 833 O O . LYS A 1 109 ? 36.613 0.009 -26.936 1.00 51.34 109 LYS A O 1
ATOM 838 N N . GLU A 1 110 ? 36.001 -0.203 -24.781 1.00 53.97 110 GLU A N 1
ATOM 839 C CA . GLU A 1 110 ? 35.905 -1.680 -24.774 1.00 53.97 110 GLU A CA 1
ATOM 840 C C . GLU A 1 110 ? 34.602 -2.258 -24.177 1.00 53.97 110 GLU A C 1
ATOM 842 O O . GLU A 1 110 ? 34.503 -3.464 -23.960 1.00 53.97 110 GLU A O 1
ATOM 847 N N . ARG A 1 111 ? 33.567 -1.443 -23.924 1.00 54.28 111 ARG A N 1
ATOM 848 C CA . ARG A 1 111 ? 32.267 -1.934 -23.422 1.00 54.28 111 ARG A CA 1
ATOM 849 C C . ARG A 1 111 ? 31.225 -2.026 -24.541 1.00 54.28 111 ARG A C 1
ATOM 851 O O . ARG A 1 111 ? 30.453 -1.101 -24.754 1.00 54.28 111 ARG A O 1
ATOM 858 N N . GLY A 1 112 ? 31.179 -3.171 -25.224 1.00 54.47 112 GLY A N 1
ATOM 859 C CA . GLY A 1 112 ? 29.993 -3.559 -25.997 1.00 54.47 112 GLY A CA 1
ATOM 860 C C . GLY A 1 112 ? 28.798 -3.828 -25.072 1.00 54.47 112 GLY A C 1
ATOM 861 O O . GLY A 1 112 ? 28.995 -4.327 -23.966 1.00 54.47 112 GLY A O 1
ATOM 862 N N . GLU A 1 113 ? 27.592 -3.470 -25.524 1.00 55.41 113 GLU A N 1
ATOM 863 C CA . GLU A 1 113 ? 26.278 -3.768 -24.907 1.00 55.41 113 GLU A CA 1
ATOM 864 C C . GLU A 1 113 ? 26.083 -3.405 -23.422 1.00 55.41 113 GLU A C 1
ATOM 866 O O . GLU A 1 113 ? 25.077 -3.779 -22.823 1.00 55.41 113 GLU A O 1
ATOM 871 N N . ARG A 1 114 ? 26.981 -2.627 -22.804 1.00 69.12 114 ARG A N 1
ATOM 872 C CA . ARG A 1 114 ? 26.789 -2.196 -21.414 1.00 69.12 114 ARG A CA 1
ATOM 873 C C . ARG A 1 114 ? 26.007 -0.892 -21.353 1.00 69.12 114 ARG A C 1
ATOM 875 O O . ARG A 1 114 ? 26.452 0.140 -21.850 1.00 69.12 114 ARG A O 1
ATOM 882 N N . MET A 1 115 ? 24.867 -0.960 -20.676 1.00 83.44 115 MET A N 1
ATOM 883 C CA . MET A 1 115 ? 24.186 0.184 -20.079 1.00 83.44 115 MET A CA 1
ATOM 884 C C . MET A 1 115 ? 25.195 1.083 -19.342 1.00 83.44 115 MET A C 1
ATOM 886 O O . MET A 1 115 ? 26.116 0.582 -18.693 1.00 83.44 115 MET A O 1
ATOM 890 N N . CYS A 1 116 ? 25.042 2.407 -19.455 1.00 87.19 116 CYS A N 1
ATOM 891 C CA . CYS A 1 116 ? 25.945 3.338 -18.778 1.00 87.19 116 CYS A CA 1
ATOM 892 C C . CYS A 1 116 ? 25.801 3.227 -17.253 1.00 87.19 116 CYS A C 1
ATOM 894 O O . CYS A 1 116 ? 24.712 2.948 -16.744 1.00 87.19 116 CYS A O 1
ATOM 896 N N . ASP A 1 117 ? 26.879 3.502 -16.512 1.00 87.88 117 ASP A N 1
ATOM 897 C CA . ASP A 1 117 ? 26.906 3.304 -15.054 1.00 87.88 117 ASP A CA 1
ATOM 898 C C . ASP A 1 117 ? 25.810 4.127 -14.328 1.00 87.88 117 ASP A C 1
ATOM 900 O O . ASP A 1 117 ? 25.350 3.734 -13.259 1.00 87.88 117 ASP A O 1
ATOM 904 N N . ARG A 1 118 ? 25.338 5.241 -14.919 1.00 90.62 118 ARG A N 1
ATOM 905 C CA . ARG A 1 118 ? 24.188 6.020 -14.417 1.00 90.62 118 ARG A CA 1
ATOM 906 C C . ARG A 1 118 ? 22.860 5.270 -14.559 1.00 90.62 118 ARG A C 1
ATOM 908 O O . ARG A 1 118 ? 22.109 5.206 -13.594 1.00 90.62 118 ARG A O 1
ATOM 915 N N . CYS A 1 119 ? 22.549 4.752 -15.746 1.00 92.56 119 CYS A N 1
ATOM 916 C CA . CYS A 1 119 ? 21.295 4.027 -15.972 1.00 92.56 119 CYS A CA 1
ATOM 917 C C . CYS A 1 119 ? 21.288 2.697 -15.212 1.00 92.56 119 CYS A C 1
ATOM 919 O O . CYS A 1 119 ? 20.262 2.341 -14.649 1.00 92.56 119 CYS A O 1
ATOM 921 N N . SER A 1 120 ? 22.448 2.042 -15.084 1.00 91.69 120 SER A N 1
ATOM 922 C CA . SER A 1 120 ? 22.581 0.832 -14.269 1.00 91.69 120 SER A CA 1
ATOM 923 C C . SER A 1 120 ? 22.197 1.082 -12.815 1.00 91.69 120 SER A C 1
ATOM 925 O O . SER A 1 120 ? 21.420 0.314 -12.264 1.00 91.69 120 SER A O 1
ATOM 927 N N . LYS A 1 121 ? 22.684 2.178 -12.215 1.00 94.00 121 LYS A N 1
ATOM 928 C CA . LYS A 1 121 ? 22.288 2.576 -10.857 1.00 94.00 121 LYS A CA 1
ATOM 929 C C . LYS A 1 121 ? 20.801 2.885 -10.764 1.00 94.00 121 LYS A C 1
ATOM 931 O O . LYS A 1 121 ? 20.149 2.353 -9.883 1.00 94.00 121 LYS A O 1
ATOM 936 N N . LEU A 1 122 ? 20.255 3.655 -11.709 1.00 95.31 122 LEU A N 1
ATOM 937 C CA . LEU A 1 122 ? 18.835 4.016 -11.705 1.00 95.31 122 LEU A CA 1
ATOM 938 C C . LEU A 1 122 ? 17.906 2.792 -11.789 1.00 95.31 122 LEU A C 1
ATOM 940 O O . LEU A 1 122 ? 16.851 2.791 -11.161 1.00 95.31 122 LEU A O 1
ATOM 944 N N . ARG A 1 123 ? 18.283 1.743 -12.536 1.00 94.94 123 ARG A N 1
ATOM 945 C CA . ARG A 1 123 ? 17.530 0.479 -12.551 1.00 94.94 123 ARG A CA 1
ATOM 946 C C . ARG A 1 123 ? 17.595 -0.244 -11.209 1.00 94.94 123 ARG A C 1
ATOM 948 O O . ARG A 1 123 ? 16.553 -0.657 -10.713 1.00 94.94 123 ARG A O 1
ATOM 955 N N . THR A 1 124 ? 18.782 -0.344 -10.605 1.00 96.12 124 THR A N 1
ATOM 956 C CA . THR A 1 124 ? 18.955 -0.937 -9.270 1.00 96.12 124 THR A CA 1
ATOM 957 C C . THR A 1 124 ? 18.165 -0.168 -8.209 1.00 96.12 124 THR A C 1
ATOM 959 O O . THR A 1 124 ? 17.342 -0.771 -7.533 1.00 96.12 124 THR A O 1
ATOM 962 N N . GLU A 1 125 ? 18.314 1.157 -8.143 1.00 97.44 125 GLU A N 1
ATOM 963 C CA . GLU A 1 125 ? 17.583 2.045 -7.226 1.00 97.44 125 GLU A CA 1
ATOM 964 C C . GLU A 1 125 ? 16.058 1.914 -7.405 1.00 97.44 125 GLU A C 1
ATOM 966 O O . GLU A 1 125 ? 15.318 1.841 -6.426 1.00 97.44 125 GLU A O 1
ATOM 971 N N . ARG A 1 126 ? 15.565 1.821 -8.651 1.00 97.56 126 ARG A N 1
ATOM 972 C CA . ARG A 1 126 ? 14.139 1.582 -8.933 1.00 97.56 126 ARG A CA 1
ATOM 973 C C . ARG A 1 126 ? 13.681 0.196 -8.465 1.00 97.56 126 ARG A C 1
ATOM 975 O O . ARG A 1 126 ? 12.604 0.100 -7.885 1.00 97.56 126 ARG A O 1
ATOM 982 N N . LYS A 1 127 ? 14.456 -0.862 -8.727 1.00 97.81 127 LYS A N 1
ATOM 983 C CA . LYS A 1 127 ? 14.148 -2.229 -8.271 1.00 97.81 127 LYS A CA 1
ATOM 984 C C . LYS A 1 127 ? 14.081 -2.284 -6.745 1.00 97.81 127 LYS A C 1
ATOM 986 O O . LYS A 1 127 ? 13.124 -2.821 -6.199 1.00 97.81 127 LYS A O 1
ATOM 991 N N . GLU A 1 128 ? 15.070 -1.701 -6.072 1.00 98.19 128 GLU A N 1
ATOM 992 C CA . GLU A 1 128 ? 15.134 -1.619 -4.612 1.00 98.19 128 GLU A CA 1
ATOM 993 C C . GLU A 1 128 ? 13.927 -0.861 -4.047 1.00 98.19 128 GLU A C 1
ATOM 995 O O . GLU A 1 128 ? 13.254 -1.398 -3.175 1.00 98.19 128 GLU A O 1
ATOM 1000 N N . ALA A 1 129 ? 13.563 0.296 -4.612 1.00 98.31 129 ALA A N 1
ATOM 1001 C CA . ALA A 1 129 ? 12.388 1.059 -4.182 1.00 98.31 129 ALA A CA 1
ATOM 1002 C C . ALA A 1 129 ? 11.053 0.307 -4.375 1.00 98.31 129 ALA A C 1
ATOM 1004 O O . ALA A 1 129 ? 10.153 0.437 -3.549 1.00 98.31 129 ALA A O 1
ATOM 1005 N N . ILE A 1 130 ? 10.907 -0.494 -5.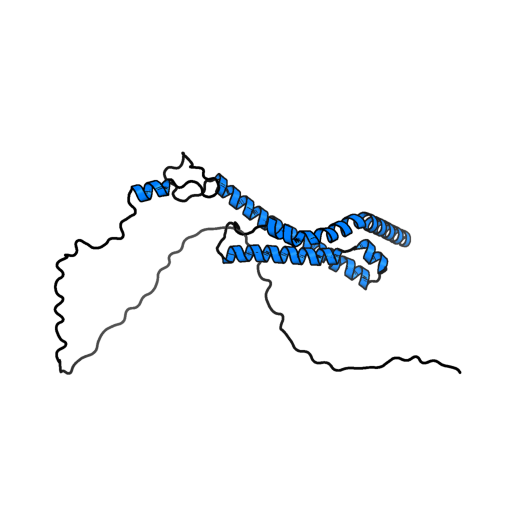441 1.00 98.19 130 ILE A N 1
ATOM 1006 C CA . ILE A 1 130 ? 9.714 -1.335 -5.665 1.00 98.19 130 ILE A CA 1
ATOM 1007 C C . ILE A 1 130 ? 9.606 -2.431 -4.595 1.00 98.19 130 ILE A C 1
ATOM 1009 O O . ILE A 1 130 ? 8.531 -2.646 -4.035 1.00 98.19 130 ILE A O 1
ATOM 1013 N N . LEU A 1 131 ? 10.719 -3.107 -4.298 1.00 98.19 131 LEU A N 1
ATOM 1014 C CA . LEU A 1 131 ? 10.767 -4.183 -3.306 1.00 98.19 131 LEU A CA 1
ATOM 1015 C C . LEU A 1 131 ? 10.633 -3.651 -1.870 1.00 98.19 131 LEU A C 1
ATOM 1017 O O . LEU A 1 131 ? 9.950 -4.268 -1.054 1.00 98.19 131 LEU A O 1
ATOM 1021 N N . GLU A 1 132 ? 11.231 -2.494 -1.569 1.00 98.56 132 GLU A N 1
ATOM 1022 C CA . GLU A 1 132 ? 11.042 -1.776 -0.306 1.00 98.56 132 GLU A CA 1
ATOM 1023 C C . GLU A 1 132 ? 9.567 -1.420 -0.112 1.00 98.56 132 GLU A C 1
ATOM 1025 O O . GLU A 1 132 ? 9.000 -1.763 0.924 1.00 98.56 132 GLU A O 1
ATOM 1030 N N . PHE A 1 133 ? 8.932 -0.814 -1.121 1.00 98.12 133 PHE A N 1
ATOM 1031 C CA . PHE A 1 133 ? 7.527 -0.420 -1.065 1.00 98.12 133 PHE A CA 1
ATOM 1032 C C . PHE A 1 133 ? 6.609 -1.612 -0.752 1.00 98.12 133 PHE A C 1
ATOM 1034 O O . PHE A 1 133 ? 5.864 -1.566 0.229 1.00 98.12 133 PHE A O 1
ATOM 1041 N N . LEU A 1 134 ? 6.739 -2.716 -1.498 1.00 98.25 134 LEU A N 1
ATOM 1042 C CA . LEU A 1 134 ? 6.019 -3.968 -1.236 1.00 98.25 134 LEU A CA 1
ATOM 1043 C C . LEU A 1 134 ? 6.244 -4.482 0.200 1.00 98.25 134 LEU A C 1
ATOM 1045 O O . LEU A 1 134 ? 5.287 -4.849 0.881 1.00 98.25 134 LEU A O 1
ATOM 1049 N N . ASN A 1 135 ? 7.490 -4.494 0.681 1.00 98.25 135 ASN A N 1
ATOM 1050 C CA . ASN A 1 135 ? 7.819 -4.958 2.030 1.00 98.25 135 ASN A CA 1
ATOM 1051 C C . ASN A 1 135 ? 7.226 -4.049 3.125 1.00 98.25 135 ASN A C 1
ATOM 1053 O O . ASN A 1 135 ? 6.737 -4.541 4.145 1.00 98.25 135 ASN A O 1
ATOM 1057 N N . THR A 1 136 ? 7.244 -2.727 2.927 1.00 98.38 136 THR A N 1
ATOM 1058 C CA . THR A 1 136 ? 6.623 -1.778 3.864 1.00 98.38 136 THR A CA 1
ATOM 1059 C C . THR A 1 136 ? 5.103 -1.904 3.886 1.00 98.38 136 THR A C 1
ATOM 1061 O O . THR A 1 136 ? 4.510 -1.849 4.960 1.00 98.38 136 THR A O 1
ATOM 1064 N N . GLU A 1 137 ? 4.478 -2.158 2.737 1.00 97.81 137 GLU A N 1
ATOM 1065 C CA . GLU A 1 137 ? 3.027 -2.307 2.620 1.00 97.81 137 GLU A CA 1
ATOM 1066 C C . GLU A 1 137 ? 2.543 -3.640 3.228 1.00 97.81 137 GLU A C 1
ATOM 1068 O O . GLU A 1 137 ? 1.527 -3.660 3.920 1.00 97.81 137 GLU A O 1
ATOM 1073 N N . GLN A 1 138 ? 3.311 -4.732 3.094 1.00 98.12 138 GLN A N 1
ATOM 1074 C CA . GLN A 1 138 ? 3.067 -5.982 3.838 1.00 98.12 138 GLN A CA 1
ATOM 1075 C C . GLN A 1 138 ? 3.217 -5.796 5.357 1.00 98.12 138 GLN A C 1
ATOM 1077 O O . GLN A 1 138 ? 2.412 -6.315 6.128 1.00 98.12 138 GLN A O 1
ATOM 1082 N N . SER A 1 139 ? 4.223 -5.028 5.793 1.00 98.25 139 SER A N 1
ATOM 1083 C CA . SER A 1 139 ? 4.431 -4.721 7.217 1.00 98.25 139 SER A CA 1
ATOM 1084 C C . SER A 1 139 ? 3.256 -3.917 7.793 1.00 98.25 139 SER A C 1
ATOM 1086 O O . SER A 1 139 ? 2.768 -4.229 8.875 1.00 98.25 139 SER A O 1
ATOM 1088 N N . TYR A 1 140 ? 2.745 -2.939 7.037 1.00 97.88 140 TYR A N 1
ATOM 1089 C CA . TYR A 1 140 ? 1.545 -2.177 7.393 1.00 97.88 140 TYR A CA 1
ATOM 1090 C C . TYR A 1 140 ? 0.290 -3.064 7.495 1.00 97.88 140 TYR A C 1
ATOM 1092 O O . TYR A 1 140 ? -0.480 -2.930 8.449 1.00 97.88 140 TYR A O 1
ATOM 1100 N N . GLY A 1 141 ? 0.106 -4.007 6.566 1.00 97.75 141 GLY A N 1
ATOM 1101 C CA . GLY A 1 141 ? -0.974 -4.997 6.625 1.00 97.75 141 GLY A CA 1
ATOM 1102 C C . GLY A 1 141 ? -0.937 -5.861 7.884 1.00 97.75 141 GLY A C 1
ATOM 1103 O O . GLY A 1 141 ? -1.969 -6.101 8.514 1.00 97.75 141 GLY A O 1
ATOM 1104 N N . GLU A 1 142 ? 0.259 -6.287 8.289 1.00 98.19 142 GLU A N 1
ATOM 1105 C CA . GLU A 1 142 ? 0.449 -7.057 9.518 1.00 98.19 142 GLU A CA 1
ATOM 1106 C C . GLU A 1 142 ? 0.195 -6.218 10.780 1.00 98.19 142 GLU A C 1
ATOM 1108 O O . GLU A 1 142 ? -0.491 -6.688 11.687 1.00 98.19 142 GLU A O 1
ATOM 1113 N N . ASP A 1 143 ? 0.620 -4.951 10.823 1.00 98.12 143 ASP A N 1
ATOM 1114 C CA . ASP A 1 143 ? 0.289 -4.039 11.930 1.00 98.12 143 ASP A CA 1
ATOM 1115 C C . ASP A 1 143 ? -1.238 -3.862 12.090 1.00 98.12 143 ASP A C 1
ATOM 1117 O O . ASP A 1 143 ? -1.765 -3.894 13.208 1.00 98.12 143 ASP A O 1
ATOM 1121 N N . LEU A 1 144 ? -1.987 -3.737 10.984 1.00 97.62 144 LEU A N 1
ATOM 1122 C CA . LEU A 1 144 ? -3.457 -3.706 11.016 1.00 97.62 144 LEU A CA 1
ATOM 1123 C C . LEU A 1 144 ? -4.059 -5.023 11.537 1.00 97.62 144 LEU A C 1
ATOM 1125 O O . LEU A 1 144 ? -5.040 -5.009 12.290 1.00 97.62 144 LEU A O 1
ATOM 1129 N N . ARG A 1 145 ? -3.477 -6.164 11.154 1.00 97.62 145 ARG A N 1
ATOM 1130 C CA . ARG A 1 145 ? -3.896 -7.496 11.611 1.00 97.62 145 ARG A CA 1
ATOM 1131 C C . ARG A 1 145 ? -3.659 -7.666 13.111 1.00 97.62 145 ARG A C 1
ATOM 1133 O O . ARG A 1 145 ? -4.587 -8.062 13.814 1.00 97.62 145 ARG A O 1
ATOM 1140 N N . ILE A 1 146 ? -2.506 -7.234 13.624 1.00 97.31 146 ILE A N 1
ATOM 1141 C CA . ILE A 1 146 ? -2.187 -7.189 15.061 1.00 97.31 146 ILE A CA 1
ATOM 1142 C C . ILE A 1 146 ? -3.209 -6.331 15.825 1.00 97.31 146 ILE A C 1
ATOM 1144 O O . ILE A 1 146 ? -3.726 -6.768 16.854 1.00 97.31 146 ILE A O 1
ATOM 1148 N N . ILE A 1 147 ? -3.579 -5.147 15.314 1.00 95.62 147 ILE A N 1
ATOM 1149 C CA . ILE A 1 147 ? -4.626 -4.296 15.921 1.00 95.62 147 ILE A CA 1
ATOM 1150 C C . ILE A 1 147 ? -5.952 -5.064 16.078 1.00 95.62 147 ILE A C 1
ATOM 1152 O O . ILE A 1 147 ? -6.641 -4.944 17.097 1.00 95.62 147 ILE A O 1
ATOM 1156 N N . LYS A 1 148 ? -6.323 -5.884 15.093 1.00 93.94 148 LYS A N 1
ATOM 1157 C CA . LYS A 1 148 ? -7.553 -6.681 15.139 1.00 93.94 148 LYS A CA 1
ATOM 1158 C C . LYS A 1 148 ? -7.437 -7.903 16.062 1.00 93.94 148 LYS A C 1
ATOM 1160 O O . LYS A 1 148 ? -8.360 -8.176 16.834 1.00 93.94 148 LYS A O 1
ATOM 1165 N N . GLU A 1 149 ? -6.344 -8.649 15.970 1.00 95.50 149 GLU A N 1
ATOM 1166 C CA . GLU A 1 149 ? -6.186 -9.954 16.621 1.00 95.50 149 GLU A CA 1
ATOM 1167 C C . GLU A 1 149 ? -5.787 -9.837 18.096 1.00 95.50 149 GLU A C 1
ATOM 1169 O O . GLU A 1 149 ? -6.358 -10.541 18.927 1.00 95.50 149 GLU A O 1
ATOM 1174 N N . GLU A 1 150 ? -4.919 -8.886 18.450 1.00 95.62 150 GLU A N 1
ATOM 1175 C CA . GLU A 1 150 ? -4.424 -8.701 19.824 1.00 95.62 150 GLU A CA 1
ATOM 1176 C C . GLU A 1 150 ? -5.230 -7.669 20.635 1.00 95.62 150 GLU A C 1
ATOM 1178 O O . GLU A 1 150 ? -5.177 -7.671 21.867 1.00 95.62 150 GLU A O 1
ATOM 1183 N N . PHE A 1 151 ? -6.023 -6.806 19.983 1.00 94.06 151 PHE A N 1
ATOM 1184 C CA . PHE A 1 151 ? -6.824 -5.785 20.677 1.00 94.06 151 PHE A CA 1
ATOM 1185 C C . PHE A 1 151 ? -8.332 -5.933 20.437 1.00 94.06 151 PHE A C 1
ATOM 1187 O O . PHE A 1 151 ? -9.061 -6.158 21.405 1.00 94.06 151 PHE A O 1
ATOM 1194 N N . TYR A 1 152 ? -8.830 -5.853 19.194 1.00 93.31 152 TYR A N 1
ATOM 1195 C CA . TYR A 1 152 ? -10.284 -5.913 18.937 1.00 93.31 152 TYR A CA 1
ATOM 1196 C C . TYR A 1 152 ? -10.910 -7.226 19.438 1.00 93.31 152 TYR A C 1
ATOM 1198 O O . TYR A 1 152 ? -11.864 -7.201 20.220 1.00 93.31 152 TYR A O 1
ATOM 1206 N N . GLY A 1 153 ? -10.367 -8.377 19.024 1.00 92.69 153 GLY A N 1
ATOM 1207 C CA . GLY A 1 153 ? -10.886 -9.700 19.394 1.00 92.69 153 GLY A CA 1
ATOM 1208 C C . GLY A 1 153 ? -10.885 -9.958 20.912 1.00 92.69 153 GLY A C 1
ATOM 1209 O O . GLY A 1 153 ? -11.924 -10.340 21.468 1.00 92.69 153 GLY A O 1
ATOM 1210 N N . PRO A 1 154 ? -9.770 -9.710 21.621 1.00 94.75 154 PRO A N 1
ATOM 1211 C CA . PRO A 1 154 ? -9.702 -9.813 23.076 1.00 94.75 154 PRO A CA 1
ATOM 1212 C C . PRO A 1 154 ? -10.641 -8.843 23.806 1.00 94.75 154 PRO A C 1
ATOM 1214 O O . PRO A 1 154 ? -11.328 -9.258 24.738 1.00 94.75 154 PRO A O 1
ATOM 1217 N N . MET A 1 155 ? -10.756 -7.581 23.369 1.00 94.31 155 MET A N 1
ATOM 1218 C CA . MET A 1 155 ? -11.681 -6.619 23.990 1.00 94.31 155 MET A CA 1
ATOM 1219 C C . MET A 1 155 ? -13.152 -7.003 23.792 1.00 94.31 155 MET A C 1
ATOM 1221 O O . MET A 1 155 ? -13.947 -6.854 24.722 1.00 94.31 155 MET A O 1
ATOM 1225 N N . GLN A 1 156 ? -13.506 -7.528 22.615 1.00 93.31 156 GLN A N 1
ATOM 1226 C CA . GLN A 1 156 ? -14.849 -8.022 22.310 1.00 93.31 156 GLN A CA 1
ATOM 1227 C C . GLN A 1 156 ? -15.194 -9.282 23.115 1.00 93.31 156 GLN A C 1
ATOM 1229 O O . GLN A 1 156 ? -16.241 -9.334 23.759 1.00 93.31 156 GLN A O 1
ATOM 1234 N N . SER A 1 157 ? -14.319 -10.291 23.109 1.00 93.94 157 SER A N 1
ATOM 1235 C CA . SER A 1 157 ? -14.567 -11.579 23.779 1.00 93.94 157 SER A CA 1
ATOM 1236 C C . SER A 1 157 ? -14.587 -11.473 25.307 1.00 93.94 157 SER A C 1
ATOM 1238 O O . SER A 1 157 ? -15.392 -12.144 25.951 1.00 93.94 157 SER A O 1
ATOM 1240 N N . ALA A 1 158 ? -13.772 -10.589 25.889 1.00 92.75 158 ALA A N 1
ATOM 1241 C CA . ALA A 1 158 ? -13.804 -10.273 27.317 1.00 92.75 158 ALA A CA 1
ATOM 1242 C C . ALA A 1 158 ? -14.863 -9.213 27.698 1.00 92.75 158 ALA A C 1
ATOM 1244 O O . ALA A 1 158 ? -14.916 -8.812 28.861 1.00 92.75 158 ALA A O 1
ATOM 1245 N N . ALA A 1 159 ? -15.690 -8.757 26.745 1.00 91.19 159 ALA A N 1
ATOM 1246 C CA . ALA A 1 159 ? -16.731 -7.739 26.928 1.00 91.19 159 ALA A CA 1
ATOM 1247 C C . ALA A 1 159 ? -16.239 -6.461 27.645 1.00 91.19 159 ALA A C 1
ATOM 1249 O O . ALA A 1 159 ? -16.953 -5.868 28.455 1.00 91.19 159 ALA A O 1
ATOM 1250 N N . LEU A 1 160 ? -15.003 -6.037 27.353 1.00 89.00 160 LEU A N 1
ATOM 1251 C CA . LEU A 1 160 ? -14.381 -4.859 27.972 1.00 89.00 160 LEU A CA 1
ATOM 1252 C C . LEU A 1 160 ? -14.967 -3.541 27.455 1.00 89.00 160 LEU A C 1
ATOM 1254 O O . LEU A 1 160 ? -14.856 -2.525 28.137 1.00 89.00 160 LEU A O 1
ATOM 1258 N N . LEU A 1 161 ? -15.550 -3.568 26.256 1.00 91.56 161 LEU A N 1
ATOM 1259 C CA . LEU A 1 161 ? -16.152 -2.440 25.550 1.00 91.56 161 LEU A CA 1
ATOM 1260 C C . LEU A 1 161 ? -17.465 -2.890 24.898 1.00 91.56 161 LEU A C 1
ATOM 1262 O O . LEU A 1 161 ? -17.600 -4.051 24.502 1.00 91.56 161 LEU A O 1
ATOM 1266 N N . THR A 1 162 ? -18.428 -1.977 24.754 1.00 93.25 162 THR A N 1
ATOM 1267 C CA . THR A 1 162 ? -19.665 -2.269 24.011 1.00 93.25 162 THR A CA 1
ATOM 1268 C C . THR A 1 162 ? -19.393 -2.369 22.501 1.00 93.25 162 THR A C 1
ATOM 1270 O O . THR A 1 162 ? -18.389 -1.830 22.022 1.00 93.25 162 THR A O 1
ATOM 1273 N N . PRO A 1 163 ? -20.271 -3.014 21.706 1.00 92.19 163 PRO A N 1
ATOM 1274 C CA . PRO A 1 163 ? -20.122 -3.070 20.248 1.00 92.19 163 PRO A CA 1
ATOM 1275 C C . PRO A 1 163 ? -19.999 -1.687 19.589 1.00 92.19 163 PRO A C 1
ATOM 1277 O O . PRO A 1 163 ? -19.246 -1.526 18.632 1.00 92.19 163 PRO A O 1
ATOM 1280 N N . GLU A 1 164 ? -20.693 -0.681 20.125 1.00 93.69 164 GLU A N 1
ATOM 1281 C CA . GLU A 1 164 ? -20.636 0.711 19.668 1.00 93.69 164 GLU A CA 1
ATOM 1282 C C . GLU A 1 164 ? -19.299 1.373 20.024 1.00 93.69 164 GLU A C 1
ATOM 1284 O O . GLU A 1 164 ? -18.728 2.103 19.219 1.00 93.69 164 GLU A O 1
ATOM 1289 N N . GLN A 1 165 ? -18.760 1.107 21.217 1.00 93.50 165 GLN A N 1
ATOM 1290 C CA . GLN A 1 165 ? -17.438 1.607 21.600 1.00 93.50 165 GLN A CA 1
ATOM 1291 C C . GLN A 1 165 ? -16.339 0.974 20.738 1.00 93.50 165 GLN A C 1
ATOM 1293 O O . GLN A 1 165 ? -15.451 1.681 20.267 1.00 93.50 165 GLN A O 1
ATOM 1298 N N . LEU A 1 166 ? -16.427 -0.334 20.473 1.00 93.69 166 LEU A N 1
ATOM 1299 C CA . LEU A 1 166 ? -15.507 -1.043 19.582 1.00 93.69 166 LEU A CA 1
ATOM 1300 C C . LEU A 1 166 ? -15.549 -0.484 18.155 1.00 93.69 166 LEU A C 1
ATOM 1302 O O . LEU A 1 166 ? -14.491 -0.264 17.570 1.00 93.69 166 LEU A O 1
ATOM 1306 N N . SER A 1 167 ? -16.735 -0.209 17.601 1.00 93.19 167 SER A N 1
ATOM 1307 C CA . SER A 1 167 ? -16.848 0.354 16.248 1.00 93.19 167 SER A CA 1
ATOM 1308 C C . SER A 1 167 ? -16.300 1.780 16.141 1.00 93.19 167 SER A C 1
ATOM 1310 O O . SER A 1 167 ? -15.785 2.150 15.091 1.00 93.19 167 SER A O 1
ATOM 1312 N N . VAL A 1 168 ? -16.331 2.569 17.221 1.00 94.44 168 VAL A N 1
ATOM 1313 C CA . VAL A 1 168 ? -15.704 3.902 17.252 1.00 94.44 168 VAL A CA 1
ATOM 1314 C C . VAL A 1 168 ? -14.189 3.820 17.462 1.00 94.44 168 VAL A C 1
ATOM 1316 O O . VAL A 1 168 ? -13.456 4.542 16.791 1.00 94.44 168 VAL A O 1
ATOM 1319 N N . VAL A 1 169 ? -13.694 2.960 18.359 1.00 94.06 169 VAL A N 1
ATOM 1320 C CA . VAL A 1 169 ? -12.248 2.821 18.632 1.00 94.06 169 VAL A CA 1
ATOM 1321 C C . VAL A 1 169 ? -11.505 2.222 17.436 1.00 94.06 169 VAL A C 1
ATOM 1323 O O . VAL A 1 169 ? -10.461 2.744 17.056 1.00 94.06 169 VAL A O 1
ATOM 1326 N N . PHE A 1 170 ? -12.048 1.166 16.825 1.00 94.00 170 PHE A N 1
ATOM 1327 C CA . PHE A 1 170 ? -11.404 0.439 15.725 1.00 94.00 170 PHE A CA 1
ATOM 1328 C C . PHE A 1 170 ? -11.908 0.839 14.330 1.00 94.00 170 PHE A C 1
ATOM 1330 O O . PHE A 1 170 ? -11.376 0.350 13.335 1.00 94.00 170 PHE A O 1
ATOM 1337 N N . SER A 1 171 ? -12.881 1.755 14.238 1.00 93.94 171 SER A N 1
ATOM 1338 C CA . SER A 1 171 ? -13.306 2.389 12.982 1.00 93.94 171 SER A CA 1
ATOM 1339 C C . SER A 1 171 ? -13.568 1.346 11.872 1.00 93.94 171 SER A C 1
ATOM 1341 O O . SER A 1 171 ? -14.252 0.347 12.103 1.00 93.94 171 SER A O 1
ATOM 1343 N N . ASN A 1 172 ? -13.019 1.547 10.674 1.00 94.88 172 ASN A N 1
ATOM 1344 C CA . ASN A 1 172 ? -13.073 0.633 9.537 1.00 94.88 172 ASN A CA 1
ATOM 1345 C C . ASN A 1 172 ? -11.768 -0.171 9.334 1.00 94.88 172 ASN A C 1
ATOM 1347 O O . ASN A 1 172 ? -11.438 -0.505 8.200 1.00 94.88 172 ASN A O 1
ATOM 1351 N N . VAL A 1 173 ? -11.033 -0.537 10.398 1.00 95.62 173 VAL A N 1
ATOM 1352 C CA . VAL A 1 173 ? -9.769 -1.312 10.285 1.00 95.62 173 VAL A CA 1
ATOM 1353 C C . VAL A 1 173 ? -9.909 -2.584 9.436 1.00 95.62 173 VAL A C 1
ATOM 1355 O O . VAL A 1 173 ? -9.001 -2.891 8.673 1.00 95.62 173 VAL A O 1
ATOM 1358 N N . GLN A 1 174 ? -11.046 -3.292 9.484 1.00 95.75 174 GLN A N 1
ATOM 1359 C CA . GLN A 1 174 ? -11.261 -4.456 8.608 1.00 95.75 174 GLN A CA 1
ATOM 1360 C C . GLN A 1 174 ? -11.239 -4.091 7.117 1.00 95.75 174 GLN A C 1
ATOM 1362 O O . GLN A 1 174 ? -10.678 -4.835 6.322 1.00 95.75 174 GLN A O 1
ATOM 1367 N N . GLU A 1 175 ? -11.828 -2.955 6.742 1.00 96.62 175 GLU A N 1
ATOM 1368 C CA . GLU A 1 175 ? -11.834 -2.479 5.357 1.00 96.62 175 GLU A CA 1
ATOM 1369 C C . GLU A 1 175 ? -10.414 -2.117 4.905 1.00 96.62 175 GLU A C 1
ATOM 1371 O O . GLU A 1 175 ? -10.044 -2.429 3.780 1.00 96.62 175 GLU A O 1
ATOM 1376 N N . LEU A 1 176 ? -9.597 -1.531 5.792 1.00 97.12 176 LEU A N 1
ATOM 1377 C CA . LEU A 1 176 ? -8.185 -1.255 5.509 1.00 97.12 176 LEU A CA 1
ATOM 1378 C C . LEU A 1 176 ? -7.369 -2.538 5.301 1.00 97.12 176 LEU A C 1
ATOM 1380 O O . LEU A 1 176 ? -6.560 -2.576 4.380 1.00 97.12 176 LEU A O 1
ATOM 1384 N N . ILE A 1 177 ? -7.606 -3.585 6.104 1.00 97.62 177 ILE A N 1
ATOM 1385 C CA . ILE A 1 177 ? -6.980 -4.907 5.917 1.00 97.62 177 ILE A CA 1
ATOM 1386 C C . ILE A 1 177 ? -7.385 -5.485 4.557 1.00 97.62 177 ILE A C 1
ATOM 1388 O O . ILE A 1 177 ? -6.518 -5.797 3.750 1.00 97.62 177 ILE A O 1
ATOM 1392 N N . ASP A 1 178 ? -8.688 -5.552 4.258 1.00 96.88 178 ASP A N 1
ATOM 1393 C CA . ASP A 1 178 ? -9.203 -6.095 2.990 1.00 96.88 178 ASP A CA 1
ATOM 1394 C C . ASP A 1 178 ? -8.670 -5.335 1.758 1.00 96.88 178 ASP A C 1
ATOM 1396 O O . ASP A 1 178 ? -8.580 -5.889 0.661 1.00 96.88 178 ASP A O 1
ATOM 1400 N N . VAL A 1 179 ? -8.366 -4.047 1.924 1.00 96.44 179 VAL A N 1
ATOM 1401 C CA . VAL A 1 179 ? -7.801 -3.162 0.903 1.00 96.44 179 VAL A CA 1
ATOM 1402 C C . VAL A 1 179 ? -6.296 -3.385 0.726 1.00 96.44 179 VAL A C 1
ATOM 1404 O O . VAL A 1 179 ? -5.841 -3.542 -0.407 1.00 96.44 179 VAL A O 1
ATOM 1407 N N . ASN A 1 180 ? -5.538 -3.427 1.823 1.00 97.00 180 ASN A N 1
ATOM 1408 C CA . ASN A 1 180 ? -4.096 -3.664 1.815 1.00 97.00 180 ASN A CA 1
ATOM 1409 C C . ASN A 1 180 ? -3.754 -5.082 1.329 1.00 97.00 180 ASN A C 1
ATOM 1411 O O . ASN A 1 180 ? -2.889 -5.221 0.465 1.00 97.00 180 ASN A O 1
ATOM 1415 N N . ASP A 1 181 ? -4.474 -6.111 1.791 1.00 97.25 181 ASP A N 1
ATOM 1416 C CA . ASP A 1 181 ? -4.263 -7.501 1.368 1.00 97.25 181 ASP A CA 1
ATOM 1417 C C . ASP A 1 181 ? -4.425 -7.624 -0.165 1.00 97.25 181 ASP A C 1
ATOM 1419 O O . ASP A 1 181 ? -3.558 -8.172 -0.838 1.00 97.25 181 ASP A O 1
ATOM 1423 N N . ARG A 1 182 ? -5.465 -7.015 -0.761 1.00 96.44 182 ARG A N 1
ATOM 1424 C CA . ARG A 1 182 ? -5.666 -7.025 -2.229 1.00 96.44 182 ARG A CA 1
ATOM 1425 C C . ARG A 1 182 ? -4.600 -6.244 -2.997 1.00 96.44 182 ARG A C 1
ATOM 1427 O O . ARG A 1 182 ? -4.227 -6.643 -4.098 1.00 96.44 182 ARG A O 1
ATOM 1434 N N . PHE A 1 183 ? -4.159 -5.104 -2.465 1.00 97.19 183 PHE A N 1
ATOM 1435 C CA . PHE A 1 183 ? -3.141 -4.275 -3.115 1.00 97.19 183 PHE A CA 1
ATOM 1436 C C . PHE A 1 183 ? -1.766 -4.956 -3.085 1.00 97.19 183 PHE A C 1
ATOM 1438 O O . PHE A 1 183 ? -1.064 -4.978 -4.096 1.00 97.19 183 PHE A O 1
ATOM 1445 N N . THR A 1 184 ? -1.397 -5.545 -1.945 1.00 97.12 184 THR A N 1
ATOM 1446 C CA . THR A 1 184 ? -0.133 -6.277 -1.777 1.00 97.12 184 THR A CA 1
ATOM 1447 C C . THR A 1 184 ? -0.106 -7.571 -2.580 1.00 97.12 184 THR A C 1
ATOM 1449 O O . THR A 1 184 ? 0.904 -7.823 -3.231 1.00 97.12 184 THR A O 1
ATOM 1452 N N . GLU A 1 185 ? -1.205 -8.334 -2.619 1.00 97.44 185 GLU A N 1
ATOM 1453 C CA . GLU A 1 185 ? -1.366 -9.515 -3.4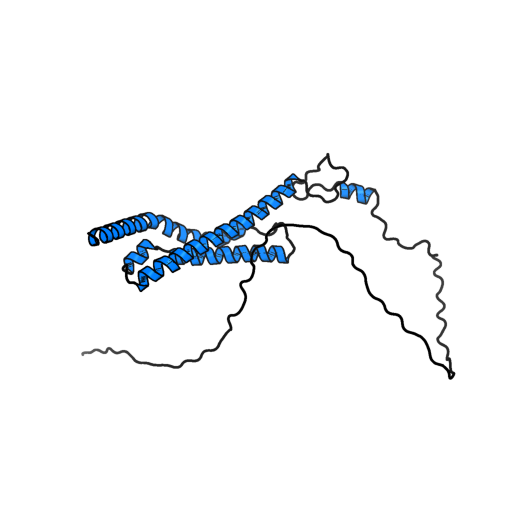82 1.00 97.44 185 GLU A CA 1
ATOM 1454 C C . GLU A 1 185 ? -1.141 -9.147 -4.959 1.00 97.44 185 GLU A C 1
ATOM 1456 O O . GLU A 1 185 ? -0.257 -9.704 -5.605 1.00 97.44 185 GLU A O 1
ATOM 1461 N N . HIS A 1 186 ? -1.833 -8.124 -5.474 1.00 97.50 186 HIS A N 1
ATOM 1462 C CA . HIS A 1 186 ? -1.697 -7.708 -6.876 1.00 97.50 186 HIS A CA 1
ATOM 1463 C C . HIS A 1 186 ? -0.299 -7.163 -7.229 1.00 97.50 186 HIS A C 1
ATOM 1465 O O . HIS A 1 186 ? 0.211 -7.376 -8.335 1.00 97.50 186 HIS A O 1
ATOM 1471 N N . LEU A 1 187 ? 0.345 -6.455 -6.294 1.00 97.75 187 LEU A N 1
ATOM 1472 C CA . LEU A 1 187 ? 1.716 -5.974 -6.461 1.00 97.75 187 LEU A CA 1
ATOM 1473 C C . LEU A 1 187 ? 2.731 -7.128 -6.448 1.00 97.75 187 LEU A C 1
ATOM 1475 O O . LEU A 1 187 ? 3.637 -7.136 -7.282 1.00 97.75 187 LEU A O 1
ATOM 1479 N N . GLN A 1 188 ? 2.569 -8.100 -5.546 1.00 98.25 188 GLN A N 1
ATOM 1480 C CA . GLN A 1 188 ? 3.398 -9.305 -5.483 1.00 98.25 188 GLN A CA 1
ATOM 1481 C C . GLN A 1 188 ? 3.254 -10.130 -6.768 1.00 98.25 188 GLN A C 1
ATOM 1483 O O . GLN A 1 188 ? 4.262 -10.409 -7.411 1.00 98.25 188 GLN A O 1
ATOM 1488 N N . ASP A 1 189 ? 2.023 -10.407 -7.210 1.00 98.00 189 ASP A N 1
ATOM 1489 C CA . ASP A 1 189 ? 1.735 -11.113 -8.465 1.00 98.00 189 ASP A CA 1
ATOM 1490 C C . ASP A 1 189 ? 2.397 -10.432 -9.674 1.00 98.00 189 ASP A C 1
ATOM 1492 O O . ASP A 1 189 ? 2.938 -11.102 -10.554 1.00 98.00 189 ASP A O 1
ATOM 1496 N N . SER A 1 190 ? 2.378 -9.095 -9.723 1.00 97.69 190 SER A N 1
ATOM 1497 C CA . SER A 1 190 ? 3.012 -8.316 -10.797 1.00 97.69 190 SER A CA 1
ATOM 1498 C C . SER A 1 190 ? 4.541 -8.438 -10.794 1.00 97.69 190 SER A C 1
ATOM 1500 O O . SER A 1 190 ? 5.168 -8.447 -11.855 1.00 97.69 190 SER A O 1
ATOM 1502 N N . ILE A 1 191 ? 5.150 -8.524 -9.609 1.00 98.06 191 ILE A N 1
ATOM 1503 C CA . ILE A 1 191 ? 6.598 -8.687 -9.421 1.00 98.06 191 ILE A CA 1
ATOM 1504 C C . ILE A 1 191 ? 7.028 -10.121 -9.755 1.00 98.06 191 ILE A C 1
ATOM 1506 O O . ILE A 1 191 ? 8.007 -10.313 -10.478 1.00 98.06 191 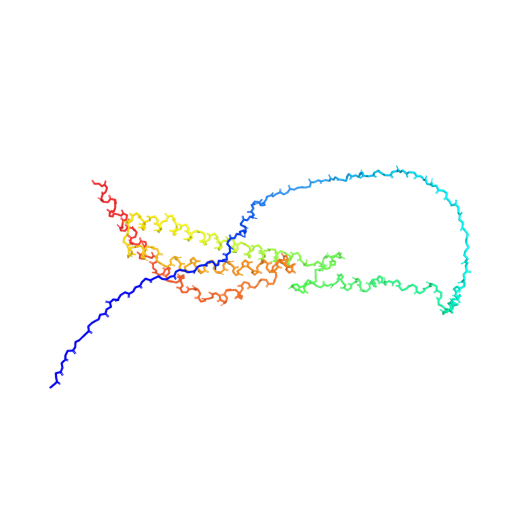ILE A O 1
ATOM 1510 N N . ASP A 1 192 ? 6.270 -11.118 -9.306 1.00 98.06 192 ASP A N 1
ATOM 1511 C CA . ASP A 1 192 ? 6.553 -12.532 -9.556 1.00 98.06 192 ASP A CA 1
ATOM 1512 C C . ASP A 1 192 ? 6.417 -12.860 -11.052 1.00 98.06 192 ASP A C 1
ATOM 1514 O O . ASP A 1 192 ? 7.308 -13.480 -11.635 1.00 98.06 192 ASP A O 1
ATOM 1518 N N . GLN A 1 193 ? 5.389 -12.326 -11.724 1.00 97.75 193 GLN A N 1
ATOM 1519 C CA . GLN A 1 193 ? 5.237 -12.427 -13.181 1.00 97.75 193 GLN A CA 1
ATOM 1520 C C . GLN A 1 193 ? 6.399 -11.797 -13.962 1.00 97.75 193 GLN A C 1
ATOM 1522 O O . GLN A 1 193 ? 6.727 -12.283 -15.048 1.00 97.75 193 GLN A O 1
ATOM 1527 N N . ALA A 1 194 ? 7.015 -10.724 -13.454 1.00 97.62 194 ALA A N 1
ATOM 1528 C CA . ALA A 1 194 ? 8.190 -10.120 -14.079 1.00 97.62 194 ALA A CA 1
ATOM 1529 C C . ALA A 1 194 ? 9.418 -11.039 -13.943 1.00 97.62 194 ALA A C 1
ATOM 1531 O O . ALA A 1 194 ? 10.110 -11.295 -14.933 1.00 97.62 194 ALA A O 1
ATOM 1532 N N . PHE A 1 195 ? 9.645 -11.616 -12.758 1.00 97.56 195 PHE A N 1
ATOM 1533 C CA . PHE A 1 195 ? 10.716 -12.595 -12.546 1.00 97.56 195 PHE A CA 1
ATOM 1534 C C . PHE A 1 195 ? 10.533 -13.867 -13.392 1.00 97.56 195 PHE A C 1
ATOM 1536 O O . PHE A 1 195 ? 11.489 -14.300 -14.036 1.00 97.56 195 PHE A O 1
ATOM 1543 N N . ASP A 1 196 ? 9.315 -14.407 -13.496 1.00 97.62 196 ASP A N 1
ATOM 1544 C CA . ASP A 1 196 ? 8.996 -15.562 -14.356 1.00 97.62 196 ASP A CA 1
ATOM 1545 C C . ASP A 1 196 ? 9.274 -15.298 -15.850 1.00 97.62 196 ASP A C 1
ATOM 1547 O O . ASP A 1 196 ? 9.587 -16.215 -16.614 1.00 97.62 196 ASP A O 1
ATOM 1551 N N . GLN A 1 197 ? 9.200 -14.034 -16.279 1.00 96.50 197 GLN A N 1
ATOM 1552 C CA . GLN A 1 197 ? 9.537 -13.589 -17.637 1.00 96.50 197 GLN A CA 1
ATOM 1553 C C . GLN A 1 197 ? 11.036 -13.275 -17.828 1.00 96.50 197 GLN A C 1
ATOM 1555 O O . GLN A 1 197 ? 11.459 -12.960 -18.943 1.00 96.50 197 GLN A O 1
ATOM 1560 N N . GLY A 1 198 ? 11.852 -13.384 -16.774 1.00 96.44 198 GLY A N 1
ATOM 1561 C CA . GLY A 1 198 ? 13.284 -13.069 -16.784 1.00 96.44 198 GLY A CA 1
ATOM 1562 C C . GLY A 1 198 ? 13.608 -11.574 -16.672 1.00 96.44 198 GLY A C 1
ATOM 1563 O O . GLY A 1 198 ? 14.727 -11.164 -16.988 1.00 96.44 198 GLY A O 1
ATOM 1564 N N . ASP A 1 199 ? 12.655 -10.746 -16.238 1.00 96.19 199 ASP A N 1
ATOM 1565 C CA . ASP A 1 199 ? 12.846 -9.313 -16.001 1.00 96.19 199 ASP A CA 1
ATOM 1566 C C . ASP A 1 199 ? 13.427 -9.053 -14.603 1.00 96.19 199 ASP A C 1
ATOM 1568 O O . ASP A 1 199 ? 12.787 -8.530 -13.692 1.00 96.19 199 ASP A O 1
ATOM 1572 N N . GLU A 1 200 ? 14.701 -9.412 -14.452 1.00 93.94 200 GLU A N 1
ATOM 1573 C CA . GLU A 1 200 ? 15.482 -9.227 -13.224 1.00 93.94 200 GLU A CA 1
ATOM 1574 C C . GLU A 1 200 ? 15.551 -7.767 -12.740 1.00 93.94 200 GLU A C 1
ATOM 1576 O O . GLU A 1 200 ? 15.800 -7.533 -11.560 1.00 93.94 200 GLU A O 1
ATOM 1581 N N . ASP A 1 201 ? 15.342 -6.779 -13.616 1.00 94.00 201 ASP A N 1
ATOM 1582 C CA . ASP A 1 201 ? 15.355 -5.342 -13.294 1.00 94.00 201 ASP A CA 1
ATOM 1583 C C . ASP A 1 201 ? 13.941 -4.795 -12.951 1.00 94.00 201 ASP A C 1
ATOM 1585 O O . ASP A 1 201 ? 13.785 -3.602 -12.661 1.00 94.00 201 ASP A O 1
ATOM 1589 N N . LEU A 1 202 ? 12.904 -5.649 -12.982 1.00 96.81 202 LEU A N 1
ATOM 1590 C CA . LEU A 1 202 ? 11.481 -5.318 -12.801 1.00 96.81 202 LEU A CA 1
ATOM 1591 C C . LEU A 1 202 ? 10.977 -4.194 -13.726 1.00 96.81 202 LEU A C 1
ATOM 1593 O O . LEU A 1 202 ? 10.120 -3.402 -13.333 1.00 96.81 202 LEU A O 1
ATOM 1597 N N . LEU A 1 203 ? 11.537 -4.027 -14.925 1.00 94.00 203 LEU A N 1
ATOM 1598 C CA . LEU A 1 203 ? 11.218 -2.940 -15.867 1.00 94.00 203 LEU A CA 1
ATOM 1599 C C . LEU A 1 203 ? 9.777 -2.970 -16.387 1.00 94.00 203 LEU A C 1
ATOM 1601 O O . LEU A 1 203 ? 9.231 -1.921 -16.723 1.00 94.00 203 LEU A O 1
ATOM 1605 N N . THR A 1 204 ? 9.180 -4.156 -16.445 1.00 95.38 204 THR A N 1
ATOM 1606 C CA . THR A 1 204 ? 7.795 -4.412 -16.853 1.00 95.38 204 THR A CA 1
ATOM 1607 C C . THR A 1 204 ? 6.782 -4.057 -15.763 1.00 95.38 204 THR A C 1
ATOM 1609 O O . THR A 1 204 ? 5.637 -3.749 -16.085 1.00 95.38 204 THR A O 1
ATOM 1612 N N . VAL A 1 205 ? 7.195 -4.019 -14.488 1.00 97.00 205 VAL A N 1
ATOM 1613 C CA . VAL A 1 205 ? 6.314 -3.689 -13.356 1.00 97.00 205 VAL A CA 1
ATOM 1614 C C . VAL A 1 205 ? 5.941 -2.203 -13.381 1.00 97.00 205 VAL A C 1
ATOM 1616 O O . VAL A 1 205 ? 6.748 -1.326 -13.046 1.00 97.00 205 VAL A O 1
ATOM 1619 N N . ASN A 1 206 ? 4.694 -1.906 -13.750 1.00 95.75 206 ASN A N 1
ATOM 1620 C CA . ASN A 1 206 ? 4.164 -0.547 -13.777 1.00 95.75 206 ASN A CA 1
ATOM 1621 C C . ASN A 1 206 ? 3.356 -0.219 -12.513 1.00 95.75 206 ASN A C 1
ATOM 1623 O O . ASN A 1 206 ? 2.129 -0.291 -12.483 1.00 95.75 206 ASN A O 1
ATOM 1627 N N . ILE A 1 207 ? 4.066 0.229 -11.477 1.00 95.56 207 ILE A N 1
ATOM 1628 C CA . ILE A 1 207 ? 3.483 0.702 -10.210 1.00 95.56 207 ILE A CA 1
ATOM 1629 C C . ILE A 1 207 ? 2.390 1.766 -10.430 1.00 95.56 207 ILE A C 1
ATOM 1631 O O . ILE A 1 207 ? 1.406 1.801 -9.697 1.00 95.56 207 ILE A O 1
ATOM 1635 N N . GLY A 1 208 ? 2.529 2.619 -11.452 1.00 96.00 208 GLY A N 1
ATOM 1636 C CA . GLY A 1 208 ? 1.548 3.661 -11.757 1.00 96.00 208 GLY A CA 1
ATOM 1637 C C . GLY A 1 208 ? 0.201 3.115 -12.238 1.00 96.00 208 GLY A C 1
ATOM 1638 O O . GLY A 1 208 ? -0.832 3.669 -11.875 1.00 96.00 208 GLY A O 1
ATOM 1639 N N . GLU A 1 209 ? 0.198 2.026 -13.009 1.00 95.69 209 GLU A N 1
ATOM 1640 C CA . GLU A 1 209 ? -1.036 1.349 -13.436 1.00 95.69 209 GLU A CA 1
ATOM 1641 C C . GLU A 1 209 ? -1.730 0.675 -12.247 1.00 95.69 209 GLU A C 1
ATOM 1643 O O . GLU A 1 209 ? -2.917 0.916 -12.035 1.00 95.69 209 GLU A O 1
ATOM 1648 N N . ILE A 1 210 ? -0.972 -0.020 -11.390 1.00 95.38 210 ILE A N 1
ATOM 1649 C CA . ILE A 1 210 ? -1.495 -0.634 -10.156 1.00 95.38 210 ILE A CA 1
ATOM 1650 C C . ILE A 1 210 ? -2.168 0.429 -9.263 1.00 95.38 210 ILE A C 1
ATOM 1652 O O . ILE A 1 210 ? -3.312 0.266 -8.846 1.00 95.38 210 ILE A O 1
ATOM 1656 N N . PHE A 1 211 ? -1.527 1.579 -9.019 1.00 94.75 211 PHE A N 1
ATOM 1657 C CA . PHE A 1 211 ? -2.152 2.659 -8.237 1.00 94.75 211 PHE A CA 1
ATOM 1658 C C . PHE A 1 211 ? -3.431 3.233 -8.874 1.00 94.75 211 PHE A C 1
ATOM 1660 O O . PHE A 1 211 ? -4.332 3.659 -8.148 1.00 94.75 211 PHE A O 1
ATOM 1667 N N . LEU A 1 212 ? -3.530 3.269 -10.207 1.00 95.56 212 LEU A N 1
ATOM 1668 C CA . LEU A 1 212 ? -4.719 3.769 -10.905 1.00 95.56 212 LEU A CA 1
ATOM 1669 C C . LEU A 1 212 ? -5.901 2.798 -10.808 1.00 95.56 212 LEU A C 1
ATOM 1671 O O . LEU A 1 212 ? -7.035 3.250 -10.656 1.00 95.56 212 LEU A O 1
ATOM 1675 N N . GLU A 1 213 ? -5.654 1.490 -10.844 1.00 94.19 213 GLU A N 1
ATOM 1676 C CA . GLU A 1 213 ? -6.681 0.462 -10.624 1.00 94.19 213 GLU A CA 1
ATOM 1677 C C . GLU A 1 213 ? -7.231 0.523 -9.191 1.00 94.19 213 GLU A C 1
ATOM 1679 O O . GLU A 1 213 ? -8.445 0.471 -8.962 1.00 94.19 213 GLU A O 1
ATOM 1684 N N . PHE A 1 214 ? -6.335 0.733 -8.227 1.00 93.12 214 PHE A N 1
ATOM 1685 C CA . PHE A 1 214 ? -6.643 0.731 -6.800 1.00 93.12 214 PHE A CA 1
ATOM 1686 C C . PHE A 1 214 ? -7.096 2.090 -6.233 1.00 93.12 214 PHE A C 1
ATOM 1688 O O . PHE A 1 214 ? -7.490 2.163 -5.071 1.00 93.12 214 PHE A O 1
ATOM 1695 N N . VAL A 1 215 ? -7.166 3.164 -7.034 1.00 90.81 215 VAL A N 1
ATOM 1696 C CA . VAL A 1 215 ? -7.580 4.518 -6.586 1.00 90.81 215 VAL A CA 1
ATOM 1697 C C . VAL A 1 215 ? -8.924 4.549 -5.836 1.00 90.81 215 VAL A C 1
ATOM 1699 O O . VAL A 1 215 ? -9.140 5.378 -4.949 1.00 90.81 215 VAL A O 1
ATOM 1702 N N . ASN A 1 216 ? -9.822 3.608 -6.142 1.00 89.81 216 ASN A N 1
ATOM 1703 C CA . ASN A 1 216 ? -11.131 3.471 -5.500 1.00 89.81 216 ASN A CA 1
ATOM 1704 C C . ASN A 1 216 ? -11.063 3.003 -4.033 1.00 89.81 216 ASN A C 1
ATOM 1706 O O . ASN A 1 216 ? -12.091 3.005 -3.361 1.00 89.81 216 ASN A O 1
ATOM 1710 N N . MET A 1 217 ? -9.882 2.628 -3.526 1.00 90.31 217 MET A N 1
ATOM 1711 C CA . MET A 1 217 ? -9.658 2.231 -2.131 1.00 90.31 217 MET A CA 1
ATOM 1712 C C . MET A 1 217 ? -9.389 3.416 -1.185 1.00 90.31 217 MET A C 1
ATOM 1714 O O . MET A 1 217 ? -9.566 3.304 0.027 1.00 90.31 217 MET A O 1
ATOM 1718 N N . LEU A 1 218 ? -9.016 4.583 -1.727 1.00 90.31 218 LEU A N 1
ATOM 1719 C CA . LEU A 1 218 ? -8.724 5.800 -0.955 1.00 90.31 218 LEU A CA 1
ATOM 1720 C C . LEU A 1 218 ? -9.851 6.264 0.006 1.00 90.31 218 LEU A C 1
ATOM 1722 O O . LEU A 1 218 ? -9.518 6.775 1.080 1.00 90.31 218 LEU A O 1
ATOM 1726 N N . PRO A 1 219 ? -11.159 6.080 -0.284 1.00 94.56 219 PRO A N 1
ATOM 1727 C CA . PRO A 1 219 ? -12.234 6.410 0.657 1.00 94.56 219 PRO A CA 1
ATOM 1728 C C . PRO A 1 219 ? -12.172 5.649 1.992 1.00 94.56 219 PRO A C 1
ATOM 1730 O O . PRO A 1 219 ? -12.603 6.195 3.012 1.00 94.56 219 PRO A O 1
ATOM 1733 N N . ALA A 1 220 ? -11.604 4.436 2.023 1.00 94.38 220 ALA A N 1
ATOM 1734 C CA . ALA A 1 220 ? -11.425 3.675 3.261 1.00 94.38 220 ALA A CA 1
ATOM 1735 C C . ALA A 1 220 ? -10.419 4.378 4.190 1.00 94.38 220 ALA A C 1
ATOM 1737 O O . ALA A 1 220 ? -10.718 4.639 5.358 1.00 94.38 220 ALA A O 1
ATOM 1738 N N . PHE A 1 221 ? -9.271 4.801 3.648 1.00 94.06 221 PHE A N 1
ATOM 1739 C CA . PHE A 1 221 ? -8.266 5.590 4.370 1.00 94.06 221 PHE A CA 1
ATOM 1740 C C . PHE A 1 221 ? -8.812 6.948 4.823 1.00 94.06 221 PHE A C 1
ATOM 1742 O O . PHE A 1 221 ? -8.591 7.358 5.962 1.00 94.06 221 PHE A O 1
ATOM 1749 N N . GLN A 1 222 ? -9.573 7.637 3.964 1.00 95.38 222 GLN A N 1
ATOM 1750 C CA . GLN A 1 222 ? -10.237 8.890 4.333 1.00 95.38 222 GLN A CA 1
ATOM 1751 C C . GLN A 1 222 ? -11.177 8.691 5.532 1.00 95.38 222 GLN A C 1
ATOM 1753 O O . GLN A 1 222 ? -11.171 9.505 6.456 1.00 95.38 222 GLN A O 1
ATOM 1758 N N . THR A 1 223 ? -11.970 7.617 5.530 1.00 94.56 223 THR A N 1
ATOM 1759 C CA . THR A 1 223 ? -12.898 7.289 6.621 1.00 94.56 223 THR A CA 1
ATOM 1760 C C . THR A 1 223 ? -12.147 7.080 7.935 1.00 94.56 223 THR A C 1
ATOM 1762 O O . THR A 1 223 ? -12.494 7.718 8.931 1.00 94.56 223 THR A O 1
ATOM 1765 N N . TYR A 1 224 ? -11.072 6.288 7.916 1.00 95.25 224 TYR A N 1
ATOM 1766 C CA . TYR A 1 224 ? -10.235 6.036 9.087 1.00 95.25 224 TYR A CA 1
ATOM 1767 C C . TYR A 1 224 ? -9.619 7.324 9.654 1.00 95.25 224 TYR A C 1
ATOM 1769 O O . TYR A 1 224 ? -9.816 7.657 10.824 1.00 95.25 224 TYR A O 1
ATOM 1777 N N . CYS A 1 225 ? -8.939 8.112 8.812 1.00 95.56 225 CYS A N 1
ATOM 1778 C CA . CYS A 1 225 ? -8.267 9.342 9.239 1.00 95.56 225 CYS A CA 1
ATOM 1779 C C . CYS A 1 225 ? -9.240 10.407 9.775 1.00 95.56 225 CYS A C 1
ATOM 1781 O O . CYS A 1 225 ? -8.892 11.150 10.693 1.00 95.56 225 CYS A O 1
ATOM 1783 N N . LEU A 1 226 ? -10.465 10.488 9.240 1.00 96.06 226 LEU A N 1
ATOM 1784 C CA . LEU A 1 226 ? -11.492 11.405 9.750 1.00 96.06 226 LEU A CA 1
ATOM 1785 C C . LEU A 1 226 ? -12.103 10.939 11.081 1.00 96.06 226 LEU A C 1
ATOM 1787 O O . LEU A 1 226 ? -12.549 11.775 11.868 1.00 96.06 226 LEU A O 1
ATOM 1791 N N . GLN A 1 227 ? -12.129 9.631 11.348 1.00 94.38 227 GLN A N 1
ATOM 1792 C CA . GLN A 1 227 ? -12.652 9.073 12.598 1.00 94.38 227 GLN A CA 1
ATOM 1793 C C . GLN A 1 227 ? -11.606 9.036 13.721 1.00 94.38 227 GLN A C 1
ATOM 1795 O O . GLN A 1 227 ? -11.982 9.205 14.883 1.00 94.38 227 GLN A O 1
ATOM 1800 N N . GLN A 1 228 ? -10.313 8.931 13.389 1.00 94.00 228 GLN A N 1
ATOM 1801 C CA . GLN A 1 228 ? -9.196 8.817 14.336 1.00 94.00 228 GLN A CA 1
ATOM 1802 C C . GLN A 1 228 ? -9.250 9.791 15.538 1.00 94.00 228 GLN A C 1
ATOM 1804 O O . GLN A 1 228 ? -9.046 9.328 16.663 1.00 94.00 228 GLN A O 1
ATOM 1809 N N . PRO A 1 229 ? -9.569 11.100 15.398 1.00 95.88 229 PRO A N 1
ATOM 1810 C CA . PRO A 1 229 ? -9.669 11.994 16.556 1.00 95.88 229 PRO A CA 1
ATOM 1811 C C . PRO A 1 229 ? -10.780 11.583 17.533 1.00 95.88 229 PRO A C 1
ATOM 1813 O O . PRO A 1 229 ? -10.616 11.689 18.746 1.00 95.88 229 PRO A O 1
ATOM 1816 N N . THR A 1 230 ? -11.906 11.085 17.019 1.00 95.75 230 THR A N 1
ATOM 1817 C CA . THR A 1 230 ? -13.028 10.582 17.824 1.00 95.75 230 THR A CA 1
ATOM 1818 C C . THR A 1 230 ? -12.649 9.279 18.525 1.00 95.75 230 THR A C 1
ATOM 1820 O O . THR A 1 230 ? -12.886 9.149 19.725 1.00 95.75 230 THR A O 1
ATOM 1823 N N . SER A 1 231 ? -11.997 8.357 17.809 1.00 94.44 231 SER A N 1
ATOM 1824 C CA . SER A 1 231 ? -11.486 7.087 18.342 1.00 94.44 231 SER A CA 1
ATOM 1825 C C . SER A 1 231 ? -10.522 7.310 19.512 1.00 94.44 231 SER A C 1
ATOM 1827 O O . SER A 1 231 ? -10.711 6.754 20.594 1.00 94.44 231 SER A O 1
ATOM 1829 N N . VAL A 1 232 ? -9.540 8.201 19.330 1.00 94.50 232 VAL A N 1
ATOM 1830 C CA . VAL A 1 232 ? -8.551 8.565 20.357 1.00 94.50 232 VAL A CA 1
ATOM 1831 C C . VAL A 1 232 ? -9.212 9.265 21.548 1.00 94.50 232 VAL A C 1
ATOM 1833 O O . VAL A 1 232 ? -8.885 8.959 22.694 1.00 94.50 232 VAL A O 1
ATOM 1836 N N . ASN A 1 233 ? -10.162 10.176 21.321 1.00 95.50 233 ASN A N 1
ATOM 1837 C CA . ASN A 1 233 ? -10.878 10.848 22.411 1.00 95.50 233 ASN A CA 1
ATOM 1838 C C . ASN A 1 233 ? -11.712 9.871 23.255 1.00 95.50 233 ASN A C 1
ATOM 1840 O O . ASN A 1 233 ? -11.715 9.985 24.481 1.00 95.50 233 ASN A O 1
ATOM 1844 N N . LEU A 1 234 ? -12.383 8.902 22.621 1.00 94.06 234 LEU A N 1
ATOM 1845 C CA . LEU A 1 234 ? -13.137 7.866 23.326 1.00 94.06 234 LEU A CA 1
ATOM 1846 C C . LEU A 1 234 ? -12.208 6.958 24.143 1.00 94.06 234 LEU A C 1
ATOM 1848 O O . LEU A 1 234 ? -12.475 6.730 25.320 1.00 94.06 234 LEU A O 1
ATOM 1852 N N . LEU A 1 235 ? -11.093 6.502 23.562 1.00 92.69 235 LEU A N 1
ATOM 1853 C CA . LEU A 1 235 ? -10.111 5.667 24.263 1.00 92.69 235 LEU A CA 1
ATOM 1854 C C . LEU A 1 235 ? -9.571 6.369 25.524 1.00 92.69 235 LEU A C 1
ATOM 1856 O O . LEU A 1 235 ? -9.634 5.811 26.616 1.00 92.69 235 LEU A O 1
ATOM 1860 N N . ASN A 1 236 ? -9.166 7.639 25.399 1.00 93.19 236 ASN A N 1
ATOM 1861 C CA . ASN A 1 236 ? -8.704 8.466 26.521 1.00 93.19 236 ASN A CA 1
ATOM 1862 C C . ASN A 1 236 ? -9.764 8.674 27.621 1.00 93.19 236 ASN A C 1
ATOM 1864 O O . ASN A 1 236 ? -9.410 8.914 28.778 1.00 93.19 236 ASN A O 1
ATOM 1868 N N . ALA A 1 237 ? -11.057 8.665 27.281 1.00 91.81 237 ALA A N 1
ATOM 1869 C CA . ALA A 1 237 ? -12.135 8.765 28.264 1.00 91.81 237 ALA A CA 1
ATOM 1870 C C . ALA A 1 237 ? -12.309 7.442 29.027 1.00 91.81 237 ALA A C 1
ATOM 1872 O O . ALA A 1 237 ? -12.341 7.441 30.256 1.00 91.81 237 ALA A O 1
ATOM 1873 N N . LEU A 1 238 ? -12.325 6.321 28.300 1.00 89.56 238 LEU A N 1
ATOM 1874 C CA . LEU A 1 238 ? -12.459 4.969 28.850 1.00 89.56 238 LEU A CA 1
ATOM 1875 C C . LEU A 1 238 ? -11.293 4.594 29.775 1.00 89.56 238 LEU A C 1
ATOM 1877 O O . LEU A 1 238 ? -11.503 3.981 30.821 1.00 89.56 238 LEU A O 1
ATOM 1881 N N . GLU A 1 239 ? -10.066 4.988 29.426 1.00 88.31 239 GLU A N 1
ATOM 1882 C CA . GLU A 1 239 ? -8.895 4.802 30.289 1.00 88.31 239 GLU A CA 1
ATOM 1883 C C . GLU A 1 239 ? -9.048 5.557 31.614 1.00 88.31 239 GLU A C 1
ATOM 1885 O O . GLU A 1 239 ? -8.891 4.956 32.676 1.00 88.31 239 GLU A O 1
ATOM 1890 N N . LYS A 1 240 ? -9.456 6.833 31.573 1.00 88.38 240 LYS A N 1
ATOM 1891 C CA . LYS A 1 240 ? -9.682 7.645 32.782 1.00 88.38 240 LYS A CA 1
ATOM 1892 C C . LYS A 1 240 ? -10.800 7.094 33.658 1.00 88.38 240 LYS A C 1
ATOM 1894 O O . LYS A 1 240 ? -10.636 7.036 34.872 1.00 88.38 240 LYS A O 1
ATOM 1899 N N . GLU A 1 241 ? -11.918 6.664 33.077 1.00 83.81 241 GLU A N 1
ATOM 1900 C CA . GLU A 1 241 ? -13.005 6.026 33.834 1.00 83.81 241 GLU A CA 1
ATOM 1901 C C . GLU A 1 241 ? -12.530 4.734 34.516 1.00 83.81 241 GLU A C 1
ATOM 1903 O O . GLU A 1 241 ? -12.813 4.504 35.693 1.00 83.81 241 GLU A O 1
ATOM 1908 N N . LYS A 1 242 ? -11.727 3.921 33.822 1.00 77.19 242 LYS A N 1
ATOM 1909 C CA . LYS A 1 242 ? -11.143 2.690 34.369 1.00 77.19 242 LYS A CA 1
ATOM 1910 C C . LYS A 1 242 ? -10.089 2.947 35.450 1.00 77.19 242 LYS A C 1
ATOM 1912 O O . LYS A 1 242 ? -9.977 2.144 36.374 1.00 77.19 242 LYS A O 1
ATOM 1917 N N . GLU A 1 243 ? -9.321 4.031 35.360 1.00 76.06 243 GLU A N 1
ATOM 1918 C CA . GLU A 1 243 ? -8.407 4.465 36.424 1.00 76.06 243 GLU A CA 1
ATOM 1919 C C . GLU A 1 243 ? -9.163 4.987 37.649 1.00 76.06 243 GLU A C 1
ATOM 1921 O O . GLU A 1 243 ? -8.835 4.602 38.769 1.00 76.06 243 GLU A O 1
ATOM 1926 N N . LEU A 1 244 ? -10.221 5.780 37.455 1.00 59.34 244 LEU A N 1
ATOM 1927 C CA . LEU A 1 244 ? -11.077 6.271 38.542 1.00 59.34 244 LEU A CA 1
ATOM 1928 C C . LEU A 1 244 ? -11.765 5.136 39.317 1.00 59.34 244 LEU A C 1
ATOM 1930 O O . LEU A 1 244 ? -11.988 5.275 40.512 1.00 59.34 244 LEU A O 1
ATOM 1934 N N . LEU A 1 245 ? -12.064 4.008 38.664 1.00 59.44 245 LEU A N 1
ATOM 1935 C CA . LEU A 1 245 ? -12.635 2.805 39.290 1.00 59.44 245 LEU A CA 1
ATOM 1936 C C . LEU A 1 245 ? -11.594 1.882 39.960 1.00 59.44 245 LEU A C 1
ATOM 1938 O O . LEU A 1 245 ? -11.961 0.827 40.482 1.00 59.44 245 LEU A O 1
ATOM 1942 N N . ARG A 1 246 ? -10.301 2.233 39.927 1.00 58.25 246 ARG A N 1
ATOM 1943 C CA . ARG A 1 246 ? -9.206 1.492 40.588 1.00 58.25 246 ARG A CA 1
ATOM 1944 C C . ARG A 1 246 ? -8.744 2.117 41.912 1.00 58.25 246 ARG A C 1
ATOM 1946 O O . ARG A 1 246 ? -7.913 1.502 42.582 1.00 58.25 246 ARG A O 1
ATOM 1953 N N . TYR A 1 247 ? -9.259 3.297 42.261 1.00 41.06 247 TYR A N 1
ATOM 1954 C CA . TYR A 1 247 ? -8.987 4.035 43.501 1.00 41.06 247 TYR A CA 1
ATOM 1955 C C . TYR A 1 247 ? -10.192 4.010 44.452 1.00 41.06 247 TYR A C 1
ATOM 1957 O O . TYR A 1 247 ? -9.935 4.050 45.676 1.00 41.06 247 TYR A O 1
#

pLDDT: mean 71.32, std 27.04, 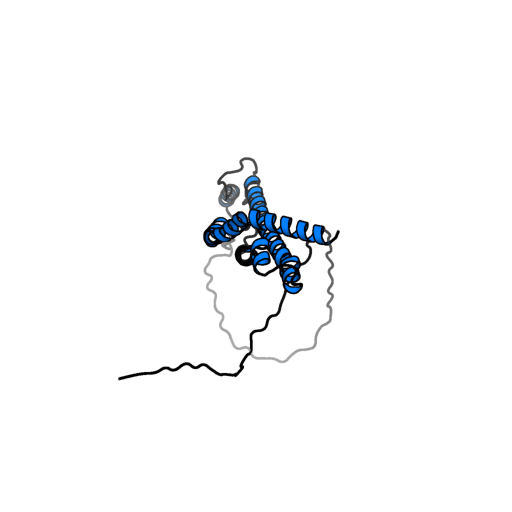range [24.61, 98.56]

Secondary structure (DSSP, 8-state):
------------------------------------------------------------------------S--GGG--------HHHHHTGGGPPPTTT----TT-TT-SS---HHHHHHHHHHHHHHHHHHHHHHHHHHHHHHIIIIIIHHHHHTT-S-HHHHHHHHTTHHHHHHHHHHHHHHHHHHHHHHHHTT-TT-TT--HHHHHHHHGGGHHHHHHHHHHHHHHHHHHHHHHHHHHHTT-

Sequence (247 aa):
PAALRGRSEPPGEERQVGLGVARSGQHRWSTISSLSVDSGVVGLSDEREEEMDSEPRRYRRTRGAEVERVDSGIGPGLSRTWKRPSASLRAWEAQRPCPDCGLRDGASKERGERMCDRCSKLRTERKEAILEFLNTEQSYGEDLRIIKEEFYGPMQSAALLTPEQLSVVFSNVQELIDVNDRFTEHLQDSIDQAFDQGDEDLLTVNIGEIFLEFVNMLPAFQTYCLQQPTSVNLLNALEKEKELLRY

Foldseek 3Di:
DDDDDDDDDDDDDDDDDDDDDDDDDDDDDDDDDDDDDDDDDDDDDDDDDDDDDDDDDDDDDDDDDDPPPDCPPDPPPPPPDVDDQPPVSVVVQQQQAAPPPRDGDPPDNPDGPDHDPVVVVVLVVVLVVLVVVLVVLVVVLVVLVCCCPVPLVVCVVVVVDDPVLSCLQSPVSVLVNVLSVVLSVVSVVLQVVCVVVVVPSSPSRDPVVSCVVSVVSVVSVVRCVVSVVVNVVSVVVSVVVVVVVVD

InterPro domains:
  IPR000219 Dbl homology domain [PF00621] (130-242)
  IPR000219 Dbl homology domain [PS50010] (125-247)
  IPR035899 Dbl homology (DH) domain superfamily [G3DSA:1.20.900.10] (108-247)
  IPR035899 Dbl homology (DH) domain superfamily [SSF48065] (114-243)
  IPR051480 Endocytic & GEF Adapter [PTHR46006] (23-246)